Protein 9IO3 (pdb70)

Solvent-accessible surface area: 2915 Å² total

Radius of gyration: 8.58 Å; Cα contacts (8 Å, |Δi|>4): 4; chains: 1; bounding box: 6×18×20 Å

Foldseek 3Di:
DEVPVHDDVCVCVVVCD

Secondary structure (DSSP, 8-state):
-----------------

Sequence (17 aa):
FLKLKAFSPKLKLLRRRFLKLKAFSPKLKLLRRRFLKLKAFSPKLKLLRRRFLKLKAFSPKLKLLRRRFLKLKAFSPKLKLLRRRFLKLKAFSPKLKLLRRRFLKLKAFSPKLKLLRRRFLKLKAFSPKLKLLRRRFLKLKAFSPKLKLLRRRFLKLKAFSPKLKLLRRRFLKLKAFSPKLKLLRRRFLKLKAFSPKLKLLRRRFLKLKAFSPKLKLLRRRFLKLKAFSPKLKLLRRRFLKLKAFSPKLKLLRRRFLKLKAFSPKLKLLRRRFLKLKAFSPKLKLLRRRFLKLKAFSPKLKLLRRRFLKLKAFSPKLKLLRRRFLKLKAFSPKLKLLRRR

Structure (mmCIF, N/CA/C/O backbone):
data_9IO3
#
_entry.id   9IO3
#
loop_
_atom_site.group_PDB
_atom_site.id
_atom_site.type_symbol
_atom_site.label_atom_id
_atom_site.label_alt_id
_atom_site.label_comp_id
_atom_site.label_asym_id
_atom_site.label_entity_id
_atom_site.label_seq_id
_atom_site.pdbx_PDB_ins_code
_atom_site.Cartn_x
_atom_site.Cartn_y
_atom_site.Cartn_z
_atom_site.occupancy
_atom_site.B_iso_or_equiv
_atom_site.auth_seq_id
_atom_site.auth_comp_id
_atom_site.auth_asym_id
_atom_site.auth_atom_id
_atom_site.pdbx_PDB_model_num
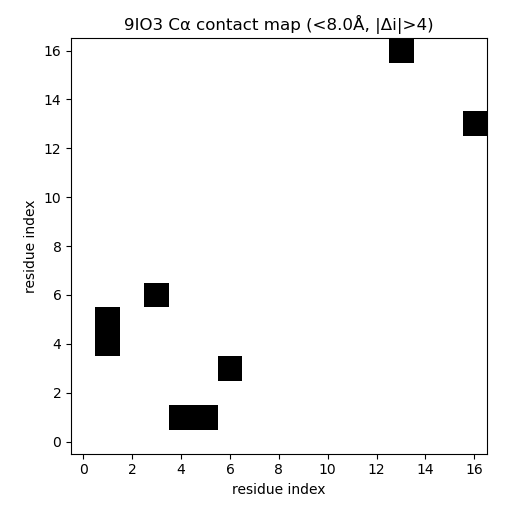ATOM 1 N N . PHE A 1 1 ? 1.329 0.000 0.000 1.00 11.00 1 PHE A N 1
ATOM 2 C CA . PHE A 1 1 ? 2.093 -0.000 -1.242 1.00 24.22 1 PHE A CA 1
ATOM 3 C C . PHE A 1 1 ? 1.654 -1.144 -2.151 1.00 54.00 1 PHE A C 1
ATOM 4 O O . PHE A 1 1 ? 0.889 -2.019 -1.742 1.00 0.21 1 PHE A O 1
ATOM 21 N N . LEU A 1 2 ? 2.141 -1.130 -3.387 1.00 23.34 2 LEU A N 1
ATOM 22 C CA . LEU A 1 2 ? 1.799 -2.166 -4.356 1.00 1.43 2 LEU A CA 1
ATOM 23 C C . LEU A 1 2 ? 3.051 -2.878 -4.857 1.00 4.04 2 LEU A C 1
ATOM 24 O O . LEU A 1 2 ? 3.325 -4.017 -4.477 1.00 51.11 2 LEU A O 1
ATOM 61 N N . LYS A 1 4 ? 6.510 -2.393 -8.152 1.00 25.01 4 LYS A N 1
ATOM 62 C CA . LYS A 1 4 ? 7.154 -1.620 -9.208 1.00 34.31 4 LYS A CA 1
ATOM 63 C C . LYS A 1 4 ? 6.335 -1.671 -10.494 1.00 45.33 4 LYS A C 1
ATOM 64 O O . LYS A 1 4 ? 5.990 -0.634 -11.063 1.00 62.35 4 LYS A O 1
ATOM 83 N N . LEU A 1 5 ? 6.027 -2.881 -10.947 1.00 2.12 5 LEU A N 1
ATOM 84 C CA . LEU A 1 5 ? 5.248 -3.066 -12.166 1.00 34.32 5 LEU A CA 1
ATOM 85 C C . LEU A 1 5 ? 4.282 -4.238 -12.022 1.00 32.14 5 LEU A C 1
ATOM 86 O O . LEU A 1 5 ? 3.099 -4.125 -12.346 1.00 32.14 5 LEU A O 1
ATOM 121 N N . LYS A 1 7 ? 2.584 -5.222 -9.870 1.00 52.33 7 LYS A N 1
ATOM 122 C CA . LYS A 1 7 ? 1.340 -4.780 -9.251 1.00 73.23 7 LYS A CA 1
ATOM 123 C C . LYS A 1 7 ? 0.876 -3.455 -9.848 1.00 35.24 7 LYS A C 1
ATOM 124 O O . LYS A 1 7 ? -0.321 -3.230 -10.026 1.00 41.53 7 LYS A O 1
ATOM 143 N N . ALA A 1 8 ? 1.830 -2.583 -10.155 1.00 1.04 8 ALA A N 1
ATOM 144 C CA . ALA A 1 8 ? 1.519 -1.282 -10.734 1.00 72.31 8 ALA A CA 1
ATOM 145 C C . ALA A 1 8 ? 0.613 -1.427 -11.953 1.00 3.45 8 ALA A C 1
ATOM 146 O O . ALA A 1 8 ? -0.484 -0.869 -11.993 1.00 50.50 8 ALA A O 1
ATOM 172 N N . PHE A 1 10 ? 2.034 -1.138 -15.321 1.00 15.30 10 PHE A N 1
ATOM 173 C CA . PHE A 1 10 ? 2.568 -0.216 -16.317 1.00 25.15 10 PHE A CA 1
ATOM 174 C C . PHE A 1 10 ? 2.612 -0.869 -17.695 1.00 33.52 10 PHE A C 1
ATOM 175 O O . PHE A 1 10 ? 2.615 -2.095 -17.813 1.00 3.31 10 PHE A O 1
ATOM 192 N N . SER A 1 11 ? 2.644 -0.042 -18.735 1.00 31.15 11 SER A N 1
ATOM 193 C CA . SER A 1 11 ? 2.682 -0.538 -20.105 1.00 63.13 11 SER A CA 1
ATOM 194 C C . SER A 1 11 ? 3.827 -1.529 -20.292 1.00 61.24 11 SER A C 1
ATOM 195 O O . SER A 1 11 ? 4.955 -1.279 -19.869 1.00 11.32 11 SER A O 1
ATOM 213 N N . PRO A 1 13 ? 4.763 -6.101 -20.960 1.00 30.45 13 PRO A N 1
ATOM 214 C CA . PRO A 1 13 ? 4.321 -7.497 -20.887 1.00 71.10 13 PRO A CA 1
ATOM 215 C C . PRO A 1 13 ? 3.566 -7.800 -19.597 1.00 51.12 13 PRO A C 1
ATOM 216 O O . PRO A 1 13 ? 4.117 -8.388 -18.666 1.00 50.52 13 PRO A O 1
ATOM 227 N N . LYS A 1 14 ? 2.301 -7.395 -19.549 1.00 22.54 14 LYS A N 1
ATOM 228 C CA . LYS A 1 14 ? 1.469 -7.625 -18.374 1.00 12.33 14 LYS A CA 1
ATOM 229 C C . LYS A 1 14 ? 1.244 -9.116 -18.149 1.00 30.53 14 LYS A C 1
ATOM 230 O O . LYS A 1 14 ? 1.402 -9.617 -17.035 1.00 52.55 14 LYS A O 1
ATOM 259 N N . LEU A 1 16 ? 2.965 -11.891 -19.284 1.00 74.34 16 LEU A N 1
ATOM 260 C CA . LEU A 1 16 ? 4.198 -12.547 -18.862 1.00 53.42 16 LEU A CA 1
ATOM 261 C C . LEU A 1 16 ? 4.560 -12.156 -17.433 1.00 32.32 16 LEU A C 1
ATOM 262 O O . LEU A 1 16 ? 4.760 -13.016 -16.574 1.00 72.14 16 LEU A O 1
ATOM 278 N N . LYS A 1 17 ? 4.641 -10.854 -17.183 1.00 53.20 17 LYS A N 1
ATOM 279 C CA . LYS A 1 17 ? 4.975 -10.348 -15.857 1.00 50.21 17 LYS A CA 1
ATOM 280 C C . LYS A 1 17 ? 4.074 -10.969 -14.794 1.00 62.35 17 LYS A C 1
ATOM 281 O O . LYS A 1 17 ? 4.549 -11.421 -13.752 1.00 73.12 17 LYS A O 1
ATOM 324 N N . LEU A 1 19 ? 2.325 -13.752 -15.031 1.00 53.12 19 LEU A N 1
ATOM 325 C CA . LEU A 1 19 ? 2.583 -15.187 -14.977 1.00 44.45 19 LEU A CA 1
ATOM 326 C C . LEU A 1 19 ? 3.758 -15.494 -14.054 1.00 72.00 19 LEU A C 1
ATOM 327 O O . LEU A 1 19 ? 3.594 -16.140 -13.018 1.00 45.00 19 LEU A O 1
ATOM 343 N N . LEU A 1 20 ? 4.941 -15.026 -14.435 1.00 2.32 20 LEU A N 1
ATOM 344 C CA . LEU A 1 20 ? 6.144 -15.248 -13.640 1.00 30.32 20 LEU A CA 1
ATOM 345 C C . LEU A 1 20 ? 5.984 -14.671 -12.237 1.00 41.21 20 LEU A C 1
ATOM 346 O O . LEU A 1 20 ? 6.502 -15.221 -11.266 1.00 25.44 20 LEU A O 1
ATOM 386 N N . ARG A 1 22 ? 3.111 -14.216 -10.153 1.00 40.11 22 ARG A N 1
ATOM 387 C CA . ARG A 1 22 ? 2.361 -15.124 -9.295 1.00 34.44 22 ARG A CA 1
ATOM 388 C C . ARG A 1 22 ? 3.042 -16.488 -9.219 1.00 14.22 22 ARG A C 1
ATOM 389 O O . ARG A 1 22 ? 3.287 -17.011 -8.132 1.00 14.35 22 ARG A O 1
ATOM 410 N N . ARG A 1 23 ? 3.344 -17.058 -10.381 1.00 11.24 23 ARG A N 1
ATOM 411 C CA . ARG A 1 23 ? 3.995 -18.361 -10.446 1.00 12.21 23 ARG A CA 1
ATOM 412 C C . ARG A 1 23 ? 5.245 -18.388 -9.572 1.00 65.12 23 ARG A C 1
ATOM 413 O O . ARG A 1 23 ? 5.292 -19.087 -8.559 1.00 41.55 23 ARG A O 1
ATOM 458 N N . ARG A 1 25 ? 6.266 -16.395 -7.497 1.00 62.02 25 ARG A N 1
ATOM 459 C CA . ARG A 1 25 ? 5.917 -16.018 -6.133 1.00 22.22 25 ARG A CA 1
ATOM 460 C C . ARG A 1 25 ? 4.732 -16.836 -5.629 1.00 72.31 25 ARG A C 1
ATOM 461 O O . ARG A 1 25 ? 3.673 -16.288 -5.321 1.00 23.43 25 ARG A O 1
ATOM 482 N N . PHE A 1 1 ? -0.222 -3.539 -2.168 1.00 12.44 1 PHE A N 2
ATOM 483 C CA . PHE A 1 1 ? 0.599 -4.314 -3.090 1.00 43.40 1 PHE A CA 2
ATOM 484 C C . PHE A 1 1 ? 1.154 -3.427 -4.201 1.00 54.12 1 PHE A C 2
ATOM 485 O O . PHE A 1 1 ? 0.493 -3.196 -5.215 1.00 30.11 1 PHE A O 2
ATOM 502 N N . LEU A 1 2 ? 2.370 -2.932 -4.003 1.00 44.13 2 LEU A N 2
ATOM 503 C CA . LEU A 1 2 ? 3.015 -2.070 -4.988 1.00 0.54 2 LEU A CA 2
ATOM 504 C C . LEU A 1 2 ? 4.438 -2.538 -5.273 1.00 3.12 2 LEU A C 2
ATOM 505 O O . LEU A 1 2 ? 4.924 -3.490 -4.662 1.00 65.24 2 LEU A O 2
ATOM 542 N N . LYS A 1 4 ? 7.724 -1.933 -8.629 1.00 23.33 4 LYS A N 2
ATOM 543 C CA . LYS A 1 4 ? 8.259 -1.211 -9.777 1.00 73.43 4 LYS A CA 2
ATOM 544 C C . LYS A 1 4 ? 7.316 -1.316 -10.972 1.00 42.31 4 LYS A C 2
ATOM 545 O O . LYS A 1 4 ? 6.944 -0.306 -11.572 1.00 61.52 4 LYS A O 2
ATOM 564 N N . LEU A 1 5 ? 6.932 -2.541 -11.312 1.00 24.33 5 LEU A N 2
ATOM 565 C CA . LEU A 1 5 ? 6.031 -2.777 -12.434 1.00 62.34 5 LEU A CA 2
ATOM 566 C C . LEU A 1 5 ? 5.087 -3.939 -12.140 1.00 44.12 5 LEU A C 2
ATOM 567 O O . LEU A 1 5 ? 3.877 -3.837 -12.345 1.00 41.24 5 LEU A O 2
ATOM 602 N N . LYS A 1 7 ? 3.622 -4.821 -9.785 1.00 40.12 7 LYS A N 2
ATOM 603 C CA . LYS A 1 7 ? 2.448 -4.349 -9.061 1.00 11.12 7 LYS A CA 2
ATOM 604 C C . LYS A 1 7 ? 1.920 -3.052 -9.666 1.00 71.33 7 LYS A C 2
ATOM 605 O O . LYS A 1 7 ? 0.710 -2.848 -9.760 1.00 40.14 7 LYS A O 2
ATOM 624 N N . ALA A 1 8 ? 2.835 -2.180 -10.077 1.00 21.34 8 ALA A N 2
ATOM 625 C CA . ALA A 1 8 ? 2.461 -0.906 -10.676 1.00 50.42 8 ALA A CA 2
ATOM 626 C C . ALA A 1 8 ? 1.477 -1.106 -11.824 1.00 64.41 8 ALA A C 2
ATOM 627 O O . ALA A 1 8 ? 0.469 -0.405 -11.922 1.00 24.35 8 ALA A O 2
ATOM 653 N N . PHE A 1 10 ? 2.579 -1.231 -15.195 1.00 61.13 10 PHE A N 2
ATOM 654 C CA . PHE A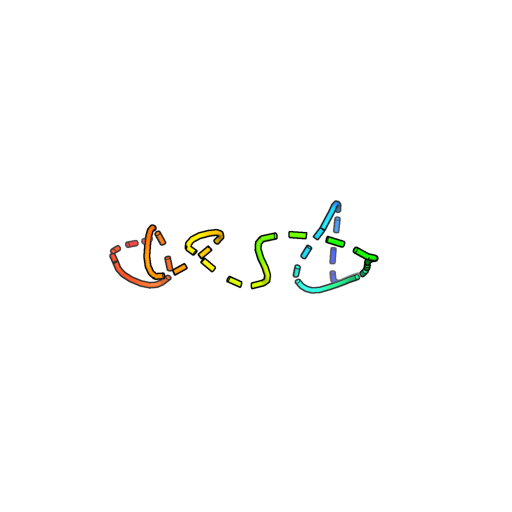 1 10 ? 3.061 -0.405 -16.296 1.00 62.33 10 PHE A CA 2
ATOM 655 C C . PHE A 1 10 ? 2.830 -1.097 -17.637 1.00 11.14 10 PHE A C 2
ATOM 656 O O . PHE A 1 10 ? 2.747 -2.323 -17.709 1.00 3.04 10 PHE A O 2
ATOM 673 N N . SER A 1 11 ? 2.726 -0.301 -18.696 1.00 73.11 11 SER A N 2
ATOM 674 C CA . SER A 1 11 ? 2.499 -0.835 -20.034 1.00 65.30 11 SER A CA 2
ATOM 675 C C . SER A 1 11 ? 3.533 -1.905 -20.374 1.00 32.12 11 SER A C 2
ATOM 676 O O . SER A 1 11 ? 4.737 -1.653 -20.342 1.00 12.11 11 SER A O 2
ATOM 694 N N . PRO A 1 13 ? 4.009 -6.632 -20.798 1.00 24.21 13 PRO A N 2
ATOM 695 C CA . PRO A 1 13 ? 3.477 -7.988 -20.632 1.00 13.32 13 PRO A CA 2
ATOM 696 C C . PRO A 1 13 ? 2.877 -8.209 -19.247 1.00 71.25 13 PRO A C 2
ATOM 697 O O . PRO A 1 13 ? 3.495 -8.831 -18.383 1.00 45.04 13 PRO A O 2
ATOM 708 N N . LYS A 1 14 ? 1.668 -7.697 -19.043 1.00 20.13 14 LYS A N 2
ATOM 709 C CA . LYS A 1 14 ? 0.983 -7.840 -17.764 1.00 34.02 14 LYS A CA 2
ATOM 710 C C . LYS A 1 14 ? 0.678 -9.306 -17.471 1.00 10.45 14 LYS A C 2
ATOM 711 O O . LYS A 1 14 ? 0.893 -9.783 -16.357 1.00 21.10 14 LYS A O 2
ATOM 740 N N . LEU A 1 16 ? 2.085 -12.237 -18.771 1.00 14.35 16 LEU A N 2
ATOM 741 C CA . LEU A 1 16 ? 3.313 -12.974 -18.497 1.00 61.20 16 LEU A CA 2
ATOM 742 C C . LEU A 1 16 ? 3.902 -12.570 -17.149 1.00 61.52 16 LEU A C 2
ATOM 743 O O . LEU A 1 16 ? 4.087 -13.407 -16.265 1.00 3.54 16 LEU A O 2
ATOM 759 N N . LYS A 1 17 ? 4.193 -11.283 -16.998 1.00 51.23 17 LYS A N 2
ATOM 760 C CA . LYS A 1 17 ? 4.758 -10.766 -15.757 1.00 54.35 17 LYS A CA 2
ATOM 761 C C . LYS A 1 17 ? 3.921 -11.198 -14.557 1.00 51.44 17 LYS A C 2
ATOM 762 O O . LYS A 1 17 ? 4.459 -11.537 -13.504 1.00 21.43 17 LYS A O 2
ATOM 805 N N . LEU A 1 19 ? 1.928 -13.904 -14.293 1.00 21.42 19 LEU A N 2
ATOM 806 C CA . LEU A 1 19 ? 2.114 -15.334 -14.072 1.00 25.35 19 LEU A CA 2
ATOM 807 C C . LEU A 1 19 ? 3.425 -15.606 -13.339 1.00 52.24 19 LEU A C 2
ATOM 808 O O . LEU A 1 19 ? 3.433 -16.185 -12.252 1.00 74.14 19 LEU A O 2
ATOM 824 N N . LEU A 1 20 ? 4.531 -15.182 -13.941 1.00 30.04 20 LEU A N 2
ATOM 825 C CA . LEU A 1 20 ? 5.848 -15.377 -13.345 1.00 23.11 20 LEU A CA 2
ATOM 826 C C . LEU A 1 20 ? 5.929 -14.716 -11.973 1.00 13.32 20 LEU A C 2
ATOM 827 O O . LEU A 1 20 ? 6.588 -15.224 -11.066 1.00 11.35 20 LEU A O 2
ATOM 867 N N . ARG A 1 22 ? 3.367 -14.003 -9.548 1.00 53.41 22 ARG A N 2
ATOM 868 C CA . ARG A 1 22 ? 2.687 -14.813 -8.545 1.00 14.32 22 ARG A CA 2
ATOM 869 C C . ARG A 1 22 ? 3.349 -16.181 -8.411 1.00 14.02 22 ARG A C 2
ATOM 870 O O . ARG A 1 22 ? 3.724 -16.595 -7.314 1.00 4.10 22 ARG A O 2
ATOM 891 N N . ARG A 1 23 ? 3.487 -16.878 -9.534 1.00 4.02 23 ARG A N 2
ATOM 892 C CA . ARG A 1 23 ? 4.102 -18.200 -9.542 1.00 1.14 23 ARG A CA 2
ATOM 893 C C . ARG A 1 23 ? 5.458 -18.173 -8.842 1.00 32.24 23 ARG A C 2
ATOM 894 O O . ARG A 1 23 ? 5.774 -19.058 -8.046 1.00 1.42 23 ARG A O 2
ATOM 939 N N . ARG A 1 25 ? 6.514 -15.996 -6.613 1.00 44.11 25 ARG A N 2
ATOM 940 C CA . ARG A 1 25 ? 6.308 -15.727 -5.195 1.00 71.01 25 ARG A CA 2
ATOM 941 C C . ARG A 1 25 ? 5.283 -16.690 -4.603 1.00 25.34 25 ARG A C 2
ATOM 942 O O . ARG A 1 25 ? 4.978 -16.631 -3.412 1.00 14.04 25 ARG A O 2
ATOM 963 N N . PHE A 1 1 ? -0.429 -2.221 -2.080 1.00 4.04 1 PHE A N 3
ATOM 964 C CA . PHE A 1 1 ? 0.216 -3.093 -3.055 1.00 11.04 1 PHE A CA 3
ATOM 965 C C . PHE A 1 1 ? 0.896 -2.276 -4.149 1.00 52.13 1 PHE A C 3
ATOM 966 O O . PHE A 1 1 ? 0.249 -1.822 -5.094 1.00 34.01 1 PHE A O 3
ATOM 983 N N . LEU A 1 2 ? 2.205 -2.092 -4.015 1.00 54.12 2 LEU A N 3
ATOM 984 C CA . LEU A 1 2 ? 2.974 -1.329 -4.992 1.00 20.00 2 LEU A CA 3
ATOM 985 C C . LEU A 1 2 ? 4.284 -2.036 -5.326 1.00 33.12 2 LEU A C 3
ATOM 986 O O . LEU A 1 2 ? 4.594 -3.089 -4.767 1.00 53.34 2 LEU A O 3
ATOM 1023 N N . LYS A 1 4 ? 7.669 -1.947 -8.667 1.00 41.10 4 LYS A N 3
ATOM 1024 C CA . LYS A 1 4 ? 8.293 -1.326 -9.830 1.00 22.45 4 LYS A CA 3
ATOM 1025 C C . LYS A 1 4 ? 7.377 -1.406 -11.046 1.00 60.14 4 LYS A C 3
ATOM 1026 O O . LYS A 1 4 ? 7.139 -0.405 -11.723 1.00 74.14 4 LYS A O 3
ATOM 1045 N N . LEU A 1 5 ? 6.865 -2.601 -11.318 1.00 60.33 5 LEU A N 3
ATOM 1046 C CA . LEU A 1 5 ? 5.973 -2.811 -12.453 1.00 71.34 5 LEU A CA 3
ATOM 1047 C C . LEU A 1 5 ? 4.961 -3.913 -12.154 1.00 50.32 5 LEU A C 3
ATOM 1048 O O . LEU A 1 5 ? 3.760 -3.741 -12.367 1.00 32.44 5 LEU A O 3
ATOM 1083 N N . LYS A 1 7 ? 3.434 -4.687 -9.800 1.00 13.52 7 LYS A N 3
ATOM 1084 C CA . LYS A 1 7 ? 2.285 -4.140 -9.087 1.00 3.12 7 LYS A CA 3
ATOM 1085 C C . LYS A 1 7 ? 1.834 -2.823 -9.711 1.00 32.31 7 LYS A C 3
ATOM 1086 O O . LYS A 1 7 ? 0.640 -2.531 -9.770 1.00 11.23 7 LYS A O 3
ATOM 1105 N N . ALA A 1 8 ? 2.796 -2.034 -10.177 1.00 10.23 8 ALA A N 3
ATOM 1106 C CA . ALA A 1 8 ? 2.497 -0.750 -10.799 1.00 75.45 8 ALA A CA 3
ATOM 1107 C C . ALA A 1 8 ? 1.450 -0.904 -11.898 1.00 61.20 8 ALA A C 3
ATOM 1108 O O . ALA A 1 8 ? 0.385 -0.288 -11.845 1.00 73.24 8 ALA A O 3
ATOM 1134 N N . PHE A 1 10 ? 2.457 -0.804 -15.400 1.00 10.00 10 PHE A N 3
ATOM 1135 C CA . PHE A 1 10 ? 2.898 0.062 -16.487 1.00 62.34 10 PHE A CA 3
ATOM 1136 C C . PHE A 1 10 ? 2.741 -0.635 -17.836 1.00 33.44 10 PHE A C 3
ATOM 1137 O O . PHE A 1 10 ? 2.492 -1.839 -17.899 1.00 33.23 10 PHE A O 3
ATOM 1154 N N . SER A 1 11 ? 2.887 0.131 -18.912 1.00 22.22 11 SER A N 3
ATOM 1155 C CA . SER A 1 11 ? 2.757 -0.411 -20.259 1.00 61.13 11 SER A CA 3
ATOM 1156 C C . SER A 1 11 ? 3.827 -1.465 -20.527 1.00 23.23 11 SER A C 3
ATOM 1157 O O . SER A 1 11 ? 5.023 -1.193 -20.420 1.00 54.35 11 SER A O 3
ATOM 1175 N N . PRO A 1 13 ? 4.411 -6.185 -20.884 1.00 51.24 13 PRO A N 3
ATOM 1176 C CA . PRO A 1 13 ? 3.893 -7.548 -20.737 1.00 60.34 13 PRO A CA 3
ATOM 1177 C C . PRO A 1 13 ? 3.217 -7.770 -19.388 1.00 43.55 13 PRO A C 3
ATOM 1178 O O . PRO A 1 13 ? 3.798 -8.366 -18.481 1.00 45.34 13 PRO A O 3
ATOM 1189 N N . LYS A 1 14 ? 1.986 -7.286 -19.262 1.00 62.03 14 LYS A N 3
ATOM 1190 C CA . LYS A 1 14 ? 1.229 -7.432 -18.025 1.00 24.04 14 LYS A CA 3
ATOM 1191 C C . LYS A 1 14 ? 0.922 -8.900 -17.745 1.00 12.42 14 LYS A C 3
ATOM 1192 O O . LYS A 1 14 ? 1.122 -9.384 -16.632 1.00 25.24 14 LYS A O 3
ATOM 1221 N N . LEU A 1 16 ? 2.372 -11.797 -18.943 1.00 25.33 16 LEU A N 3
ATOM 1222 C CA . LEU A 1 16 ? 3.590 -12.527 -18.605 1.00 11.43 16 LEU A CA 3
ATOM 1223 C C . LEU A 1 16 ? 4.095 -12.131 -17.221 1.00 22.01 16 LEU A C 3
ATOM 1224 O O . LEU A 1 16 ? 4.282 -12.981 -16.350 1.00 15.45 16 LEU A O 3
ATOM 1240 N N . LYS A 1 17 ? 4.313 -10.835 -17.025 1.00 25.14 17 LYS A N 3
ATOM 1241 C CA . LYS A 1 17 ? 4.794 -10.325 -15.746 1.00 53.31 17 LYS A CA 3
ATOM 1242 C C . LYS A 1 17 ? 3.926 -10.830 -14.598 1.00 21.21 17 LYS A C 3
ATOM 1243 O O . LYS A 1 17 ? 4.437 -11.259 -13.563 1.00 64.14 17 LYS A O 3
ATOM 1286 N N . LEU A 1 19 ? 1.925 -13.506 -14.576 1.00 70.43 19 LEU A N 3
ATOM 1287 C CA . LEU A 1 19 ? 2.087 -14.952 -14.461 1.00 3.54 19 LEU A CA 3
ATOM 1288 C C . LEU A 1 19 ? 3.321 -15.296 -13.632 1.00 70.35 19 LEU A C 3
ATOM 1289 O O . LEU A 1 19 ? 3.215 -15.896 -12.561 1.00 45.45 19 LEU A O 3
ATOM 1305 N N . LEU A 1 20 ? 4.490 -14.912 -14.134 1.00 33.42 20 LEU A N 3
ATOM 1306 C CA . LEU A 1 20 ? 5.745 -15.179 -13.439 1.00 53.33 20 LEU A CA 3
ATOM 1307 C C . LEU A 1 20 ? 5.747 -14.539 -12.055 1.00 20.35 20 LEU A C 3
ATOM 1308 O O . LEU A 1 20 ? 6.322 -15.082 -11.111 1.00 13.35 20 LEU A O 3
ATOM 1348 N N . ARG A 1 22 ? 3.096 -13.812 -9.737 1.00 72.44 22 ARG A N 3
ATOM 1349 C CA . ARG A 1 22 ? 2.372 -14.637 -8.777 1.00 42.30 22 ARG A CA 3
ATOM 1350 C C . ARG A 1 22 ? 2.980 -16.034 -8.693 1.00 3.35 22 ARG A C 3
ATOM 1351 O O . ARG A 1 22 ? 3.279 -16.527 -7.605 1.00 2.43 22 ARG A O 3
ATOM 1372 N N . ARG A 1 23 ? 3.160 -16.666 -9.848 1.00 31.04 23 ARG A N 3
ATOM 1373 C CA . ARG A 1 23 ? 3.730 -18.007 -9.904 1.00 44.51 23 ARG A CA 3
ATOM 1374 C C . ARG A 1 23 ? 5.041 -18.073 -9.125 1.00 40.24 23 ARG A C 3
ATOM 1375 O O . ARG A 1 23 ? 5.134 -18.755 -8.105 1.00 2.44 23 ARG A O 3
ATOM 1420 N N . ARG A 1 25 ? 6.296 -16.091 -7.174 1.00 62.11 25 ARG A N 3
ATOM 1421 C CA . ARG A 1 25 ? 6.067 -15.675 -5.796 1.00 32.43 25 ARG A CA 3
ATOM 1422 C C . ARG A 1 25 ? 4.810 -16.331 -5.232 1.00 75.11 25 ARG A C 3
ATOM 1423 O O . ARG A 1 25 ? 4.079 -15.724 -4.449 1.00 51.00 25 ARG A O 3
ATOM 1444 N N . PHE A 1 1 ? -2.056 -3.583 -4.096 1.00 54.53 1 PHE A N 4
ATOM 1445 C CA . PHE A 1 1 ? -0.677 -3.398 -3.662 1.00 44.32 1 PHE A CA 4
ATOM 1446 C C . PHE A 1 1 ? 0.161 -2.761 -4.767 1.00 54.35 1 PHE A C 4
ATOM 1447 O O . PHE A 1 1 ? -0.227 -2.765 -5.937 1.00 12.14 1 PHE A O 4
ATOM 1464 N N . LEU A 1 2 ? 1.310 -2.213 -4.389 1.00 63.13 2 LEU A N 4
ATOM 1465 C CA . LEU A 1 2 ? 2.204 -1.571 -5.347 1.00 54.03 2 LEU A CA 4
ATOM 1466 C C . LEU A 1 2 ? 3.535 -2.311 -5.432 1.00 35.33 2 LEU A C 4
ATOM 1467 O O . LEU A 1 2 ? 3.750 -3.306 -4.738 1.00 55.23 2 LEU A O 4
ATOM 1504 N N . LYS A 1 4 ? 7.329 -2.517 -8.289 1.00 20.34 4 LYS A N 4
ATOM 1505 C CA . LYS A 1 4 ? 8.128 -1.983 -9.385 1.00 24.41 4 LYS A CA 4
ATOM 1506 C C . LYS A 1 4 ? 7.337 -1.990 -10.689 1.00 12.12 4 LYS A C 4
ATOM 1507 O O . LYS A 1 4 ? 7.314 -0.997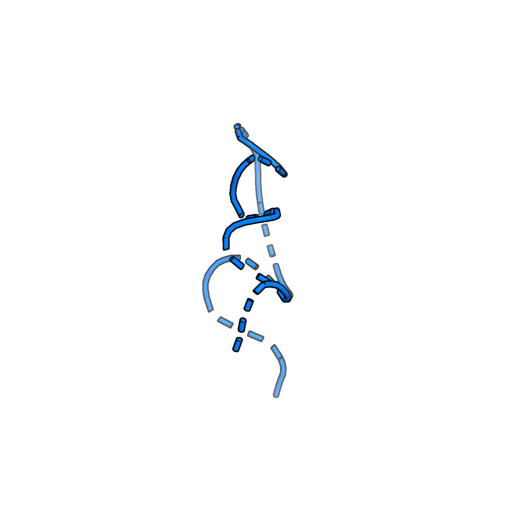 -11.418 1.00 71.50 4 LYS A O 4
ATOM 1526 N N . LEU A 1 5 ? 6.688 -3.113 -10.976 1.00 62.00 5 LEU A N 4
ATOM 1527 C CA . LEU A 1 5 ? 5.893 -3.248 -12.192 1.00 25.00 5 LEU A CA 4
ATOM 1528 C C . LEU A 1 5 ? 4.780 -4.273 -12.004 1.00 32.14 5 LEU A C 4
ATOM 1529 O O . LEU A 1 5 ? 3.615 -4.002 -12.299 1.00 1.33 5 LEU A O 4
ATOM 1564 N N . LYS A 1 7 ? 3.024 -4.984 -9.793 1.00 60.23 7 LYS A N 4
ATOM 1565 C CA . LYS A 1 7 ? 1.871 -4.367 -9.149 1.00 31.12 7 LYS A CA 4
ATOM 1566 C C . LYS A 1 7 ? 1.542 -3.024 -9.793 1.00 34.22 7 LYS A C 4
ATOM 1567 O O . LYS A 1 7 ? 0.374 -2.659 -9.926 1.00 60.15 7 LYS A O 4
ATOM 1586 N N . ALA A 1 8 ? 2.578 -2.294 -10.191 1.00 62.13 8 ALA A N 4
ATOM 1587 C CA . ALA A 1 8 ? 2.398 -0.994 -10.825 1.00 2.45 8 ALA A CA 4
ATOM 1588 C C . ALA A 1 8 ? 1.416 -1.081 -11.988 1.00 45.21 8 ALA A C 4
ATOM 1589 O O . ALA A 1 8 ? 0.490 -0.276 -12.094 1.00 33.24 8 ALA A O 4
ATOM 1615 N N . PHE A 1 10 ? 2.484 -1.173 -15.337 1.00 31.11 10 PHE A N 4
ATOM 1616 C CA . PHE A 1 10 ? 3.014 -0.325 -16.398 1.00 3.32 10 PHE A CA 4
ATOM 1617 C C . PHE A 1 10 ? 2.793 -0.963 -17.766 1.00 43.11 10 PHE A C 4
ATOM 1618 O O . PHE A 1 10 ? 2.404 -2.127 -17.865 1.00 4.42 10 PHE A O 4
ATOM 1635 N N . SER A 1 11 ? 3.044 -0.192 -18.819 1.00 51.24 11 SER A N 4
ATOM 1636 C CA . SER A 1 11 ? 2.869 -0.679 -20.183 1.00 35.24 11 SER A CA 4
ATOM 1637 C C . SER A 1 11 ? 3.860 -1.796 -20.492 1.00 24.52 11 SER A C 4
ATOM 1638 O O . SER A 1 11 ? 5.058 -1.666 -20.239 1.00 54.02 11 SER A O 4
ATOM 1656 N N . PRO A 1 13 ? 4.175 -6.460 -21.144 1.00 31.23 13 PRO A N 4
ATOM 1657 C CA . PRO A 1 13 ? 3.590 -7.795 -20.983 1.00 4.11 13 PRO A CA 4
ATOM 1658 C C . PRO A 1 13 ? 2.977 -7.997 -19.601 1.00 42.45 13 PRO A C 4
ATOM 1659 O O . PRO A 1 13 ? 3.573 -8.635 -18.733 1.00 41.52 13 PRO A O 4
ATOM 1670 N N . LYS A 1 14 ? 1.783 -7.450 -19.404 1.00 14.51 14 LYS A N 4
ATOM 1671 C CA . LYS A 1 14 ? 1.087 -7.570 -18.128 1.00 73.43 14 LYS A CA 4
ATOM 1672 C C . LYS A 1 14 ? 0.782 -9.031 -17.811 1.00 2.00 14 LYS A C 4
ATOM 1673 O O . LYS A 1 14 ? 1.059 -9.507 -16.711 1.00 31.44 14 LYS A O 4
ATOM 1702 N N . LEU A 1 16 ? 2.109 -12.008 -18.951 1.00 11.33 16 LEU A N 4
ATOM 1703 C CA . LEU A 1 16 ? 3.322 -12.742 -18.606 1.00 14.21 16 LEU A CA 4
ATOM 1704 C C . LEU A 1 16 ? 3.849 -12.312 -17.241 1.00 11.32 16 LEU A C 4
ATOM 1705 O O . LEU A 1 16 ? 4.060 -13.141 -16.355 1.00 44.53 16 LEU A O 4
ATOM 1721 N N . LYS A 1 17 ? 4.057 -11.010 -17.076 1.00 44.23 17 LYS A N 4
ATOM 1722 C CA . LYS A 1 17 ? 4.556 -10.467 -15.818 1.00 65.32 17 LYS A CA 4
ATOM 1723 C C . LYS A 1 17 ? 3.718 -10.960 -14.643 1.00 24.02 17 LYS A C 4
ATOM 1724 O O . LYS A 1 17 ? 4.253 -11.303 -13.588 1.00 12.30 17 LYS A O 4
ATOM 1767 N N . LEU A 1 19 ? 1.869 -13.743 -14.477 1.00 13.52 19 LEU A N 4
ATOM 1768 C CA . LEU A 1 19 ? 2.112 -15.168 -14.286 1.00 70.32 19 LEU A CA 4
ATOM 1769 C C . LEU A 1 19 ? 3.398 -15.401 -13.499 1.00 52.22 19 LEU A C 4
ATOM 1770 O O . LEU A 1 19 ? 3.379 -15.991 -12.418 1.00 73.23 19 LEU A O 4
ATOM 1786 N N . LEU A 1 20 ? 4.513 -14.932 -14.047 1.00 3.51 20 LEU A N 4
ATOM 1787 C CA . LEU A 1 20 ? 5.809 -15.086 -13.395 1.00 63.01 20 LEU A CA 4
ATOM 1788 C C . LEU A 1 20 ? 5.811 -14.421 -12.023 1.00 3.25 20 LEU A C 4
ATOM 1789 O O . LEU A 1 20 ? 6.449 -14.906 -11.088 1.00 11.23 20 LEU A O 4
ATOM 1829 N N . ARG A 1 22 ? 3.138 -13.780 -9.678 1.00 54.21 22 ARG A N 4
ATOM 1830 C CA . ARG A 1 22 ? 2.456 -14.614 -8.695 1.00 44.32 22 ARG A CA 4
ATOM 1831 C C . ARG A 1 22 ? 3.156 -15.961 -8.547 1.00 64.53 22 ARG A C 4
ATOM 1832 O O . ARG A 1 22 ? 3.490 -16.380 -7.439 1.00 22.42 22 ARG A O 4
ATOM 1853 N N . ARG A 1 23 ? 3.375 -16.636 -9.672 1.00 12.54 23 ARG A N 4
ATOM 1854 C CA . ARG A 1 23 ? 4.033 -17.936 -9.667 1.00 22.31 23 ARG A CA 4
ATOM 1855 C C . ARG A 1 23 ? 5.349 -17.877 -8.897 1.00 44.33 23 ARG A C 4
ATOM 1856 O O . ARG A 1 23 ? 5.533 -18.583 -7.906 1.00 72.40 23 ARG A O 4
ATOM 1901 N N . ARG A 1 25 ? 6.375 -15.778 -6.908 1.00 22.54 25 ARG A N 4
ATOM 1902 C CA . ARG A 1 25 ? 6.109 -15.403 -5.524 1.00 45.32 25 ARG A CA 4
ATOM 1903 C C . ARG A 1 25 ? 5.019 -16.283 -4.922 1.00 34.23 25 ARG A C 4
ATOM 1904 O O . ARG A 1 25 ? 4.977 -16.495 -3.710 1.00 24.23 25 ARG A O 4
ATOM 1925 N N . PHE A 1 1 ? 2.103 1.348 -1.906 1.00 4.52 1 PHE A N 5
ATOM 1926 C CA . PHE A 1 1 ? 2.985 0.256 -1.512 1.00 61.42 1 PHE A CA 5
ATOM 1927 C C . PHE A 1 1 ? 2.654 -1.016 -2.287 1.00 61.44 1 PHE A C 5
ATOM 1928 O O . PHE A 1 1 ? 2.100 -1.968 -1.735 1.00 4.35 1 PHE A O 5
ATOM 1945 N N . LEU A 1 2 ? 2.996 -1.026 -3.571 1.00 3.51 2 LEU A N 5
ATOM 1946 C CA . LEU A 1 2 ? 2.736 -2.180 -4.424 1.00 14.10 2 LEU A CA 5
ATOM 1947 C C . LEU A 1 2 ? 4.034 -2.738 -4.996 1.00 65.34 2 LEU A C 5
ATOM 1948 O O . LEU A 1 2 ? 4.446 -3.850 -4.663 1.00 13.23 2 LEU A O 5
ATOM 1985 N N . LYS A 1 4 ? 7.147 -1.883 -8.519 1.00 22.14 4 LYS A N 5
ATOM 1986 C CA . LYS A 1 4 ? 7.615 -1.056 -9.624 1.00 52.25 4 LYS A CA 5
ATOM 1987 C C . LYS A 1 4 ? 6.692 -1.189 -10.832 1.00 13.45 4 LYS A C 5
ATOM 1988 O O . LYS A 1 4 ? 6.195 -0.192 -11.358 1.00 75.33 4 LYS A O 5
ATOM 2007 N N . LEU A 1 5 ? 6.465 -2.424 -11.264 1.00 43.02 5 LEU A N 5
ATOM 2008 C CA . LEU A 1 5 ? 5.600 -2.687 -12.409 1.00 31.22 5 LEU A CA 5
ATOM 2009 C C . LEU A 1 5 ? 4.769 -3.947 -12.185 1.00 42.21 5 LEU A C 5
ATOM 2010 O O . LEU A 1 5 ? 3.555 -3.948 -12.393 1.00 42.14 5 LEU A O 5
ATOM 2045 N N . LYS A 1 7 ? 3.390 -5.088 -9.893 1.00 53.31 7 LYS A N 5
ATOM 2046 C CA . LYS A 1 7 ? 2.176 -4.768 -9.151 1.00 72.52 7 LYS A CA 5
ATOM 2047 C C . LYS A 1 7 ? 1.544 -3.481 -9.670 1.00 1.43 7 LYS A C 5
ATOM 2048 O O . LYS A 1 7 ? 0.321 -3.364 -9.743 1.00 2.31 7 LYS A O 5
ATOM 2067 N N . ALA A 1 8 ? 2.386 -2.517 -10.030 1.00 32.13 8 ALA A N 5
ATOM 2068 C CA . ALA A 1 8 ? 1.909 -1.240 -10.545 1.00 3.53 8 ALA A CA 5
ATOM 2069 C C . ALA A 1 8 ? 0.922 -1.443 -11.689 1.00 15.35 8 ALA A C 5
ATOM 2070 O O . ALA A 1 8 ? -0.115 -0.781 -11.752 1.00 52.42 8 ALA A O 5
ATOM 2096 N N . PHE A 1 10 ? 1.941 -1.338 -15.058 1.00 44.00 10 PHE A N 5
ATOM 2097 C CA . PHE A 1 10 ? 2.343 -0.422 -16.119 1.00 72.04 10 PHE A CA 5
ATOM 2098 C C . PHE A 1 10 ? 2.329 -1.121 -17.475 1.00 73.45 10 PHE A C 5
ATOM 2099 O O . PHE A 1 10 ? 2.293 -2.349 -17.552 1.00 61.43 10 PHE A O 5
ATOM 2116 N N . SER A 1 11 ? 2.356 -0.330 -18.543 1.00 44.00 11 SER A N 5
ATOM 2117 C CA . SER A 1 11 ? 2.342 -0.872 -19.897 1.00 4.32 11 SER A CA 5
ATOM 2118 C C . SER A 1 11 ? 3.497 -1.847 -20.103 1.00 71.54 11 SER A C 5
ATOM 2119 O O . SER A 1 11 ? 4.612 -1.615 -19.637 1.00 15.13 11 SER A O 5
ATOM 2137 N N . PRO A 1 13 ? 4.517 -6.363 -20.861 1.00 65.32 13 PRO A N 5
ATOM 2138 C CA . PRO A 1 13 ? 4.103 -7.767 -20.773 1.00 2.30 13 PRO A CA 5
ATOM 2139 C C . PRO A 1 13 ? 3.390 -8.079 -19.462 1.00 73.20 13 PRO A C 5
ATOM 2140 O O . PRO A 1 13 ? 3.976 -8.657 -18.546 1.00 51.03 13 PRO A O 5
ATOM 2151 N N . LYS A 1 14 ? 2.121 -7.694 -19.378 1.00 72.10 14 LYS A N 5
ATOM 2152 C CA . LYS A 1 14 ? 1.326 -7.934 -18.180 1.00 34.42 14 LYS A CA 5
ATOM 2153 C C . LYS A 1 14 ? 1.038 -9.422 -18.007 1.00 72.41 14 LYS A C 5
ATOM 2154 O O . LYS A 1 14 ? 1.137 -9.959 -16.904 1.00 72.32 14 LYS A O 5
ATOM 2183 N N . LEU A 1 16 ? 2.731 -12.078 -19.246 1.00 51.04 16 LEU A N 5
ATOM 2184 C CA . LEU A 1 16 ? 3.960 -12.783 -18.900 1.00 22.00 16 LEU A CA 5
ATOM 2185 C C . LEU A 1 16 ? 4.405 -12.438 -17.482 1.00 41.45 16 LEU A C 5
ATOM 2186 O O . LEU A 1 16 ? 4.533 -13.316 -16.629 1.00 4.52 16 LEU A O 5
ATOM 2202 N N . LYS A 1 17 ? 4.637 -11.152 -17.237 1.00 63.55 17 LYS A N 5
ATOM 2203 C CA . LYS A 1 17 ? 5.064 -10.689 -15.923 1.00 3.33 17 LYS A CA 5
ATOM 2204 C C . LYS A 1 17 ? 4.131 -11.207 -14.833 1.00 52.23 17 LYS A C 5
ATOM 2205 O O . LYS A 1 17 ? 4.580 -11.636 -13.771 1.00 30.44 17 LYS A O 5
ATOM 2248 N N . LEU A 1 19 ? 2.137 -13.902 -14.949 1.00 34.01 19 LEU A N 5
ATOM 2249 C CA . LEU A 1 19 ? 2.302 -15.346 -14.829 1.00 31.51 19 LEU A CA 5
ATOM 2250 C C . LEU A 1 19 ? 3.513 -15.686 -13.967 1.00 24.23 19 LEU A C 5
ATOM 2251 O O . LEU A 1 19 ? 3.385 -16.322 -12.920 1.00 30.24 19 LEU A O 5
ATOM 2267 N N . LEU A 1 20 ? 4.689 -15.257 -14.412 1.00 11.31 20 LEU A N 5
ATOM 2268 C CA . LEU A 1 20 ? 5.924 -15.513 -13.680 1.00 25.11 20 LEU A CA 5
ATOM 2269 C C . LEU A 1 20 ? 5.858 -14.921 -12.276 1.00 5.22 20 LEU A C 5
ATOM 2270 O O . LEU A 1 20 ? 6.408 -15.482 -11.328 1.00 64.22 20 LEU A O 5
ATOM 2310 N N . ARG A 1 22 ? 3.053 -14.277 -10.090 1.00 73.41 22 ARG A N 5
ATOM 2311 C CA . ARG A 1 22 ? 2.267 -15.128 -9.204 1.00 55.43 22 ARG A CA 5
ATOM 2312 C C . ARG A 1 22 ? 2.900 -16.510 -9.074 1.00 0.44 22 ARG A C 5
ATOM 2313 O O . ARG A 1 22 ? 3.167 -16.979 -7.967 1.00 41.22 22 ARG A O 5
ATOM 2334 N N . ARG A 1 23 ? 3.137 -17.156 -10.210 1.00 62.03 23 ARG A N 5
ATOM 2335 C CA . ARG A 1 23 ? 3.737 -18.485 -10.223 1.00 4.42 23 ARG A CA 5
ATOM 2336 C C . ARG A 1 23 ? 5.020 -18.509 -9.397 1.00 63.41 23 ARG A C 5
ATOM 2337 O O . ARG A 1 23 ? 5.281 -19.465 -8.665 1.00 50.45 23 ARG A O 5
ATOM 2382 N N . ARG A 1 25 ? 5.933 -16.420 -6.858 1.00 40.45 25 ARG A N 5
ATOM 2383 C CA . ARG A 1 25 ? 5.602 -16.280 -5.445 1.00 61.35 25 ARG A CA 5
ATOM 2384 C C . ARG A 1 25 ? 4.247 -16.912 -5.140 1.00 22.04 25 ARG A C 5
ATOM 2385 O O . ARG A 1 25 ? 4.082 -17.588 -4.124 1.00 14.31 25 ARG A O 5
ATOM 2406 N N . PHE A 1 1 ? -1.543 -3.911 -3.505 1.00 51.44 1 PHE A N 6
ATOM 2407 C CA . PHE A 1 1 ? -0.126 -3.715 -3.222 1.00 61.45 1 PHE A CA 6
ATOM 2408 C C . PHE A 1 1 ? 0.549 -2.929 -4.343 1.00 21.34 1 PHE A C 6
ATOM 2409 O O . PHE A 1 1 ? -0.038 -2.707 -5.402 1.00 75.12 1 PHE A O 6
ATOM 2426 N N . LEU A 1 2 ? 1.786 -2.510 -4.101 1.00 22.35 2 LEU A N 6
ATOM 2427 C CA . LEU A 1 2 ? 2.543 -1.748 -5.088 1.00 12.02 2 LEU A CA 6
ATOM 2428 C C . LEU A 1 2 ? 3.902 -2.390 -5.347 1.00 30.04 2 LEU A C 6
ATOM 2429 O O . LEU A 1 2 ? 4.225 -3.435 -4.782 1.00 31.32 2 LEU A O 6
ATOM 2466 N N . LYS A 1 4 ? 7.378 -2.182 -8.546 1.00 5.23 4 LYS A N 6
ATOM 2467 C CA . LYS A 1 4 ? 8.013 -1.557 -9.700 1.00 3.51 4 LYS A CA 6
ATOM 2468 C C . LYS A 1 4 ? 7.117 -1.649 -10.931 1.00 31.35 4 LYS A C 6
ATOM 2469 O O . LYS A 1 4 ? 6.829 -0.642 -11.579 1.00 65.42 4 LYS A O 6
ATOM 2488 N N . LEU A 1 5 ? 6.677 -2.862 -11.246 1.00 71.41 5 LEU A N 6
ATOM 2489 C CA . LEU A 1 5 ? 5.811 -3.086 -12.399 1.00 21.43 5 LEU A CA 6
ATOM 2490 C C . LEU A 1 5 ? 4.794 -4.186 -12.110 1.00 51.31 5 LEU A C 6
ATOM 2491 O O . LEU A 1 5 ? 3.595 -4.011 -12.331 1.00 51.42 5 LEU A O 6
ATOM 2526 N N . LYS A 1 7 ? 3.248 -4.961 -9.769 1.00 3.12 7 LYS A N 6
ATOM 2527 C CA . LYS A 1 7 ? 2.097 -4.413 -9.062 1.00 31.13 7 LYS A CA 6
ATOM 2528 C C . LYS A 1 7 ? 1.675 -3.076 -9.662 1.00 45.32 7 LYS A C 6
ATOM 2529 O O . LYS A 1 7 ? 0.486 -2.780 -9.769 1.00 13.01 7 LYS A O 6
ATOM 2548 N N . ALA A 1 8 ? 2.659 -2.272 -10.054 1.00 72.00 8 ALA A N 6
ATOM 2549 C CA . ALA A 1 8 ? 2.389 -0.968 -10.647 1.00 63.10 8 ALA A CA 6
ATOM 2550 C C . ALA A 1 8 ? 1.399 -1.084 -11.801 1.00 1.10 8 ALA A C 6
ATOM 2551 O O . ALA A 1 8 ? 0.430 -0.328 -11.879 1.00 40.43 8 ALA A O 6
ATOM 2577 N N . PHE A 1 10 ? 2.478 -1.117 -15.156 1.00 3.52 10 PHE A N 6
ATOM 2578 C CA . PHE A 1 10 ? 2.990 -0.264 -16.223 1.00 73.50 10 PHE A CA 6
ATOM 2579 C C . PHE A 1 10 ? 2.771 -0.911 -17.588 1.00 34.34 10 PHE A C 6
ATOM 2580 O O . PHE A 1 10 ? 2.502 -2.109 -17.683 1.00 3.21 10 PHE A O 6
ATOM 2597 N N . SER A 1 11 ? 2.887 -0.109 -18.641 1.00 75.43 11 SER A N 6
ATOM 2598 C CA . SER A 1 11 ? 2.697 -0.602 -20.001 1.00 10.52 11 SER A CA 6
ATOM 2599 C C . SER A 1 11 ? 3.731 -1.671 -20.340 1.00 75.24 11 SER A C 6
ATOM 2600 O O . SER A 1 11 ? 4.928 -1.480 -20.134 1.00 25.24 11 SER A O 6
ATOM 2618 N N . PRO A 1 13 ? 4.225 -6.324 -21.021 1.00 31.25 13 PRO A N 6
ATOM 2619 C CA . PRO A 1 13 ? 3.698 -7.684 -20.869 1.00 41.32 13 PRO A CA 6
ATOM 2620 C C . PRO A 1 13 ? 3.111 -7.927 -19.483 1.00 22.01 13 PRO A C 6
ATOM 2621 O O . PRO A 1 13 ? 3.740 -8.559 -18.633 1.00 54.13 13 PRO A O 6
ATOM 2632 N N . LYS A 1 14 ? 1.903 -7.422 -19.260 1.00 75.23 14 LYS A N 6
ATOM 2633 C CA . LYS A 1 14 ? 1.229 -7.586 -17.978 1.00 11.35 14 LYS A CA 6
ATOM 2634 C C . LYS A 1 14 ? 0.941 -9.057 -17.698 1.00 30.31 14 LYS A C 6
ATOM 2635 O O . LYS A 1 14 ? 1.207 -9.554 -16.604 1.00 35.40 14 LYS A O 6
ATOM 2664 N N . LEU A 1 16 ? 2.338 -11.945 -18.930 1.00 5.55 16 LEU A N 6
ATOM 2665 C CA . LEU A 1 16 ? 3.566 -12.669 -18.620 1.00 64.04 16 LEU A CA 6
ATOM 2666 C C . LEU A 1 16 ? 4.100 -12.275 -17.247 1.00 44.52 16 LEU A C 6
ATOM 2667 O O . LEU A 1 16 ? 4.337 -13.128 -16.392 1.00 35.11 16 LEU A O 6
ATOM 2683 N N . LYS A 1 17 ? 4.287 -10.975 -17.042 1.00 32.14 17 LYS A N 6
ATOM 2684 C CA . LYS A 1 17 ? 4.789 -10.465 -15.771 1.00 64.33 17 LYS A CA 6
ATOM 2685 C C . LYS A 1 17 ? 3.970 -11.009 -14.605 1.00 5.32 17 LYS A C 6
ATOM 2686 O O . LYS A 1 17 ? 4.524 -11.444 -13.595 1.00 62.11 17 LYS A O 6
ATOM 2729 N N . LEU A 1 19 ? 2.074 -13.719 -14.571 1.00 13.11 19 LEU A N 6
ATOM 2730 C CA . LEU A 1 19 ? 2.273 -15.162 -14.489 1.00 13.31 19 LEU A CA 6
ATOM 2731 C C . LEU A 1 19 ? 3.528 -15.494 -13.689 1.00 44.32 19 LEU A C 6
ATOM 2732 O O . LEU A 1 19 ? 3.456 -16.118 -12.630 1.00 12.23 19 LEU A O 6
ATOM 2748 N N . LEU A 1 20 ? 4.679 -15.071 -14.202 1.00 12.14 20 LEU A N 6
ATOM 2749 C CA . LEU A 1 20 ? 5.952 -15.321 -13.534 1.00 74.01 20 LEU A CA 6
ATOM 2750 C C . LEU A 1 20 ? 5.971 -14.691 -12.145 1.00 32.51 20 LEU A C 6
ATOM 2751 O O . LEU A 1 20 ? 6.574 -15.230 -11.217 1.00 33.54 20 LEU A O 6
ATOM 2791 N N . ARG A 1 22 ? 3.353 -14.032 -9.779 1.00 24.11 22 ARG A N 6
ATOM 2792 C CA . ARG A 1 22 ? 2.660 -14.875 -8.812 1.00 65.10 22 ARG A CA 6
ATOM 2793 C C . ARG A 1 22 ? 3.298 -16.259 -8.742 1.00 64.51 22 ARG A C 6
ATOM 2794 O O . ARG A 1 22 ? 3.630 -16.747 -7.661 1.00 63.05 22 ARG A O 6
ATOM 2815 N N . ARG A 1 23 ? 3.466 -16.887 -9.901 1.00 63.24 23 ARG A N 6
ATOM 2816 C CA . ARG A 1 23 ? 4.063 -18.216 -9.972 1.00 15.24 23 ARG A CA 6
ATOM 2817 C C . ARG A 1 23 ? 5.389 -18.257 -9.219 1.00 43.40 23 ARG A C 6
ATOM 2818 O O . ARG A 1 23 ? 5.518 -18.942 -8.205 1.00 21.52 23 ARG A O 6
ATOM 2863 N N . ARG A 1 25 ? 6.639 -16.257 -7.279 1.00 52.43 25 ARG A N 6
ATOM 2864 C CA . ARG A 1 25 ? 6.427 -15.855 -5.894 1.00 2.11 25 ARG A CA 6
ATOM 2865 C C . ARG A 1 25 ? 5.734 -16.963 -5.106 1.00 62.03 25 ARG A C 6
ATOM 2866 O O . ARG A 1 25 ? 4.506 -17.045 -5.081 1.00 61.34 25 ARG A O 6
ATOM 2887 N N . PHE A 1 1 ? -0.409 -2.992 -2.471 1.00 55.52 1 PHE A N 7
ATOM 2888 C CA . PHE A 1 1 ? 0.079 -3.965 -3.441 1.00 51.10 1 PHE A CA 7
ATOM 2889 C C . PHE A 1 1 ? 0.949 -3.290 -4.498 1.00 20.54 1 PHE A C 7
ATOM 2890 O O . PHE A 1 1 ? 0.486 -2.985 -5.597 1.00 53.51 1 PHE A O 7
ATOM 2907 N N . LEU A 1 2 ? 2.212 -3.061 -4.156 1.00 62.04 2 LEU A N 7
ATOM 2908 C CA . LEU A 1 2 ? 3.149 -2.422 -5.074 1.00 72.24 2 LEU A CA 7
ATOM 2909 C C . LEU A 1 2 ? 4.469 -3.184 -5.123 1.00 22.21 2 LEU A C 7
ATOM 2910 O O . LEU A 1 2 ? 4.640 -4.197 -4.444 1.00 14.02 2 LEU A O 7
ATOM 2947 N N . LYS A 1 4 ? 8.096 -3.367 -8.056 1.00 11.33 4 LYS A N 7
ATOM 2948 C CA . LYS A 1 4 ? 8.925 -2.803 -9.114 1.00 64.43 4 LYS A CA 7
ATOM 2949 C C . LYS A 1 4 ? 8.111 -2.584 -10.385 1.00 52.41 4 LYS A C 7
ATOM 2950 O O . LYS A 1 4 ? 8.047 -1.471 -10.909 1.00 44.24 4 LYS A O 7
ATOM 2969 N N . LEU A 1 5 ? 7.488 -3.650 -10.875 1.00 2.11 5 LEU A N 7
ATOM 2970 C CA . LEU A 1 5 ? 6.676 -3.573 -12.084 1.00 74.20 5 LEU A CA 7
ATOM 2971 C C . LEU A 1 5 ? 5.459 -4.487 -11.981 1.00 71.44 5 LEU A C 7
ATOM 2972 O O . LEU A 1 5 ? 4.324 -4.053 -12.182 1.00 12.04 5 LEU A O 7
ATOM 3007 N N . LYS A 1 7 ? 3.709 -5.302 -9.804 1.00 1.41 7 LYS A N 7
ATOM 3008 C CA . LYS A 1 7 ? 2.657 -4.659 -9.026 1.00 52.40 7 LYS A CA 7
ATOM 3009 C C . LYS A 1 7 ? 2.453 -3.215 -9.475 1.00 70.10 7 LYS A C 7
ATOM 3010 O O . LYS A 1 7 ? 1.329 -2.715 -9.496 1.00 0.55 7 LYS A O 7
ATOM 3029 N N . ALA A 1 8 ? 3.547 -2.552 -9.835 1.00 61.11 8 ALA A N 7
ATOM 3030 C CA . ALA A 1 8 ? 3.487 -1.168 -10.287 1.00 42.32 8 ALA A CA 7
ATOM 3031 C C . ALA A 1 8 ? 2.457 -0.997 -11.398 1.00 60.04 8 ALA A C 7
ATOM 3032 O O . ALA A 1 8 ? 1.698 -0.027 -11.412 1.00 10.02 8 ALA A O 7
ATOM 3058 N N . PHE A 1 10 ? 3.150 -0.798 -14.841 1.00 11.01 10 PHE A N 7
ATOM 3059 C CA . PHE A 1 10 ? 3.647 0.198 -15.783 1.00 71.12 10 PHE A CA 7
ATOM 3060 C C . PHE A 1 10 ? 3.025 -0.001 -17.162 1.00 42.45 10 PHE A C 7
ATOM 3061 O O . PHE A 1 10 ? 2.168 0.774 -17.586 1.00 54.30 10 PHE A O 7
ATOM 3078 N N . SER A 1 11 ? 3.465 -1.044 -17.859 1.00 30.14 11 SER A N 7
ATOM 3079 C CA . SER A 1 11 ? 2.956 -1.343 -19.192 1.00 12.11 11 SER A CA 7
ATOM 3080 C C . SER A 1 11 ? 3.572 -2.629 -19.733 1.00 71.40 11 SER A C 7
ATOM 3081 O O . SER A 1 11 ? 4.515 -3.170 -19.156 1.00 12.34 11 SER A O 7
ATOM 3099 N N . PRO A 1 13 ? 3.058 -6.728 -21.428 1.00 64.34 13 PRO A N 7
ATOM 3100 C CA . PRO A 1 13 ? 2.258 -7.943 -21.246 1.00 0.21 13 PRO A CA 7
ATOM 3101 C C . PRO A 1 13 ? 1.924 -8.202 -19.781 1.00 31.21 13 PRO A C 7
ATOM 3102 O O . PRO A 1 13 ? 2.624 -8.948 -19.096 1.00 61.41 13 PRO A O 7
ATOM 3113 N N . LYS A 1 14 ? 0.849 -7.582 -19.305 1.00 64.11 14 LYS A N 7
ATOM 3114 C CA . LYS A 1 14 ? 0.420 -7.747 -17.921 1.00 44.33 14 LYS A CA 7
ATOM 3115 C C . LYS A 1 14 ? 0.235 -9.222 -17.581 1.00 23.01 14 LYS A C 7
ATOM 3116 O O . LYS A 1 14 ? 0.536 -9.654 -16.469 1.00 30.42 14 LYS A O 7
ATOM 3145 N N . LEU A 1 16 ? 1.785 -12.066 -18.897 1.00 61.42 16 LEU A N 7
ATOM 3146 C CA . LEU A 1 16 ? 3.077 -12.709 -18.680 1.00 13.10 16 LEU A CA 7
ATOM 3147 C C . LEU A 1 16 ? 3.718 -12.219 -17.386 1.00 11.43 16 LEU A C 7
ATOM 3148 O O . LEU A 1 16 ? 4.039 -13.011 -16.500 1.00 32.12 16 LEU A O 7
ATOM 3164 N N . LYS A 1 17 ? 3.900 -10.907 -17.282 1.00 2.41 17 LYS A N 7
ATOM 3165 C CA . LYS A 1 17 ? 4.500 -10.308 -16.095 1.00 33.41 17 LYS A CA 7
ATOM 3166 C C . LYS A 1 17 ? 3.786 -10.776 -14.831 1.00 21.15 17 LYS A C 7
ATOM 3167 O O . LYS A 1 17 ? 4.425 -11.088 -13.825 1.00 72.14 17 LYS A O 7
ATOM 3210 N N . LEU A 1 19 ? 1.924 -13.612 -14.258 1.00 21.50 19 LEU A N 7
ATOM 3211 C CA . LEU A 1 19 ? 2.254 -15.007 -13.983 1.00 2.42 19 LEU A CA 7
ATOM 3212 C C . LEU A 1 19 ? 3.646 -15.126 -13.370 1.00 50.11 19 LEU A C 7
ATOM 3213 O O . LEU A 1 19 ? 3.808 -15.651 -12.268 1.00 13.15 19 LEU A O 7
ATOM 3229 N N . LEU A 1 20 ? 4.648 -14.634 -14.090 1.00 51.13 20 LEU A N 7
ATOM 3230 C CA . LEU A 1 20 ? 6.027 -14.683 -13.617 1.00 32.02 20 LEU A CA 7
ATOM 3231 C C . LEU A 1 20 ? 6.159 -14.009 -12.255 1.00 43.30 20 LEU A C 7
ATOM 3232 O O . LEU A 1 20 ? 6.951 -14.436 -11.414 1.00 55.22 20 LEU A O 7
ATOM 3272 N N . ARG A 1 22 ? 3.734 -13.541 -9.620 1.00 73.43 22 ARG A N 7
ATOM 3273 C CA . ARG A 1 22 ? 3.216 -14.407 -8.567 1.00 45.22 22 ARG A CA 7
ATOM 3274 C C . ARG A 1 22 ? 4.014 -15.706 -8.490 1.00 54.35 22 ARG A C 7
ATOM 3275 O O . ARG A 1 22 ? 4.489 -16.092 -7.422 1.00 41.44 22 ARG A O 7
ATOM 3296 N N . ARG A 1 23 ? 4.155 -16.375 -9.630 1.00 32.54 23 ARG A N 7
ATOM 3297 C CA . ARG A 1 23 ? 4.892 -17.632 -9.691 1.00 45.50 23 ARG A CA 7
ATOM 3298 C C . ARG A 1 23 ? 6.295 -17.467 -9.112 1.00 34.53 23 ARG A C 7
ATOM 3299 O O . ARG A 1 23 ? 6.771 -18.320 -8.363 1.00 22.52 23 ARG A O 7
ATOM 3344 N N . ARG A 1 25 ? 7.327 -15.188 -6.946 1.00 44.44 25 ARG A N 7
ATOM 3345 C CA . ARG A 1 25 ? 7.223 -14.953 -5.511 1.00 74.13 25 ARG A CA 7
ATOM 3346 C C . ARG A 1 25 ? 6.731 -16.205 -4.790 1.00 42.13 25 ARG A C 7
ATOM 3347 O O . ARG A 1 25 ? 7.470 -16.820 -4.021 1.00 72.45 25 ARG A O 7
ATOM 3368 N N . PHE A 1 1 ? 5.895 4.159 -1.238 1.00 31.31 1 PHE A N 8
ATOM 3369 C CA . PHE A 1 1 ? 5.912 2.744 -0.884 1.00 42.13 1 PHE A CA 8
ATOM 3370 C C . PHE A 1 1 ? 5.070 1.929 -1.861 1.00 55.00 1 PHE A C 8
ATOM 3371 O O . PHE A 1 1 ? 4.221 1.135 -1.454 1.00 33.22 1 PHE A O 8
ATOM 3388 N N . LEU A 1 2 ? 5.309 2.132 -3.152 1.00 25.32 2 LEU A N 8
ATOM 3389 C CA . LEU A 1 2 ? 4.573 1.417 -4.188 1.00 60.44 2 LEU A CA 8
ATOM 3390 C C . LEU A 1 2 ? 5.509 0.543 -5.017 1.00 43.34 2 LEU A C 8
ATOM 3391 O O . LEU A 1 2 ? 6.701 0.830 -5.136 1.00 31.41 2 LEU A O 8
ATOM 3428 N N . LYS A 1 4 ? 6.858 -1.491 -8.566 1.00 40.24 4 LYS A N 8
ATOM 3429 C CA . LYS A 1 4 ? 7.453 -0.927 -9.772 1.00 64.53 4 LYS A CA 8
ATOM 3430 C C . LYS A 1 4 ? 6.612 -1.259 -11.000 1.00 53.25 4 LYS A C 8
ATOM 3431 O O . LYS A 1 4 ? 6.272 -0.376 -11.790 1.00 23.13 4 LYS A O 8
ATOM 3450 N N . LEU A 1 5 ? 6.277 -2.535 -11.156 1.00 14.14 5 LEU A N 8
ATOM 3451 C CA . LEU A 1 5 ? 5.473 -2.983 -12.287 1.00 55.44 5 LEU A CA 8
ATOM 3452 C C . LEU A 1 5 ? 4.620 -4.189 -11.907 1.00 25.13 5 LEU A C 8
ATOM 3453 O O . LEU A 1 5 ? 3.404 -4.190 -12.101 1.00 62.14 5 LEU A O 8
ATOM 3488 N N . LYS A 1 7 ? 3.248 -5.019 -9.481 1.00 21.52 7 LYS A N 8
ATOM 3489 C CA . LYS A 1 7 ? 2.050 -4.589 -8.770 1.00 1.02 7 LYS A CA 8
ATOM 3490 C C . LYS A 1 7 ? 1.390 -3.411 -9.479 1.00 4.40 7 LYS A C 8
ATOM 3491 O O . LYS A 1 7 ? 0.165 -3.299 -9.509 1.00 3.14 7 LYS A O 8
ATOM 3510 N N . ALA A 1 8 ? 2.211 -2.535 -10.050 1.00 51.10 8 ALA A N 8
ATOM 3511 C CA . ALA A 1 8 ? 1.707 -1.367 -10.762 1.00 35.20 8 ALA A CA 8
ATOM 3512 C C . ALA A 1 8 ? 0.659 -1.765 -11.796 1.00 71.12 8 ALA A C 8
ATOM 3513 O O . ALA A 1 8 ? -0.313 -1.042 -12.021 1.00 4.02 8 ALA A O 8
ATOM 3539 N N . PHE A 1 10 ? 1.060 -2.041 -15.090 1.00 62.14 10 PHE A N 8
ATOM 3540 C CA . PHE A 1 10 ? 1.153 -1.136 -16.230 1.00 52.00 10 PHE A CA 8
ATOM 3541 C C . PHE A 1 10 ? 2.609 -0.906 -16.625 1.00 73.32 10 PHE A C 8
ATOM 3542 O O . PHE A 1 10 ? 3.151 0.181 -16.432 1.00 4.51 10 PHE A O 8
ATOM 3559 N N . SER A 1 11 ? 3.235 -1.939 -17.179 1.00 62.44 11 SER A N 8
ATOM 3560 C CA . SER A 1 11 ? 4.629 -1.853 -17.598 1.00 43.21 11 SER A CA 8
ATOM 3561 C C . SER A 1 11 ? 5.085 -3.158 -18.242 1.00 60.54 11 SER A C 8
ATOM 3562 O O . SER A 1 11 ? 5.111 -4.206 -17.597 1.00 51.10 11 SER A O 8
ATOM 3580 N N . PRO A 1 13 ? 5.117 -6.509 -20.776 1.00 75.51 13 PRO A N 8
ATOM 3581 C CA . PRO A 1 13 ? 4.140 -7.580 -20.997 1.00 13.10 13 PRO A CA 8
ATOM 3582 C C . PRO A 1 13 ? 3.448 -8.009 -19.707 1.00 41.24 13 PRO A C 8
ATOM 3583 O O . PRO A 1 13 ? 3.915 -8.910 -19.010 1.00 74.25 13 PRO A O 8
ATOM 3594 N N . LYS A 1 14 ? 2.333 -7.358 -19.395 1.00 13.10 14 LYS A N 8
ATOM 3595 C CA . LYS A 1 14 ? 1.575 -7.672 -18.190 1.00 33.42 14 LYS A CA 8
ATOM 3596 C C . LYS A 1 14 ? 1.281 -9.167 -18.107 1.00 13.15 14 LYS A C 8
ATOM 3597 O O . LYS A 1 14 ? 1.333 -9.760 -17.030 1.00 31.14 14 LYS A O 8
ATOM 3626 N N . LEU A 1 16 ? 3.017 -11.801 -19.379 1.00 32.43 16 LEU A N 8
ATOM 3627 C CA . LEU A 1 16 ? 4.218 -12.529 -18.983 1.00 72.22 16 LEU A CA 8
ATOM 3628 C C . LEU A 1 16 ? 4.518 -12.321 -17.502 1.00 50.53 16 LEU A C 8
ATOM 3629 O O . LEU A 1 16 ? 4.641 -13.280 -16.741 1.00 60.42 16 LEU A O 8
ATOM 3645 N N . LYS A 1 17 ? 4.633 -11.060 -17.099 1.00 51.32 17 LYS A N 8
ATOM 3646 C CA . LYS A 1 17 ? 4.915 -10.723 -15.709 1.00 20.22 17 LYS A CA 8
ATOM 3647 C C . LYS A 1 17 ? 3.935 -11.421 -14.771 1.00 3.34 17 LYS A C 8
ATOM 3648 O O . LYS A 1 17 ? 4.319 -11.903 -13.705 1.00 34.12 17 LYS A O 8
ATOM 3691 N N . LEU A 1 19 ? 2.143 -14.280 -15.335 1.00 34.25 19 LEU A N 8
ATOM 3692 C CA . LEU A 1 19 ? 2.424 -15.711 -15.322 1.00 23.54 19 LEU A CA 8
ATOM 3693 C C . LEU A 1 19 ? 3.602 -16.026 -14.405 1.00 30.43 19 LEU A C 8
ATOM 3694 O O . LEU A 1 19 ? 3.473 -16.800 -13.455 1.00 5.45 19 LEU A O 8
ATOM 3710 N N . LEU A 1 20 ? 4.749 -15.421 -14.694 1.00 75.32 20 LEU A N 8
ATOM 3711 C CA . LEU A 1 20 ? 5.950 -15.635 -13.894 1.00 53.04 20 LEU A CA 8
ATOM 3712 C C . LEU A 1 20 ? 5.724 -15.207 -12.448 1.00 31.32 20 LEU A C 8
ATOM 3713 O O . LEU A 1 20 ? 6.259 -15.814 -11.520 1.00 4.11 20 LEU A O 8
ATOM 3753 N N . ARG A 1 22 ? 2.731 -15.086 -10.440 1.00 71.42 22 ARG A N 8
ATOM 3754 C CA . ARG A 1 22 ? 1.983 -16.102 -9.709 1.00 2.03 22 ARG A CA 8
ATOM 3755 C C . ARG A 1 22 ? 2.744 -17.424 -9.683 1.00 62.30 22 ARG A C 8
ATOM 3756 O O . ARG A 1 22 ? 2.957 -18.009 -8.621 1.00 2.34 22 ARG A O 8
ATOM 3777 N N . ARG A 1 23 ? 3.151 -17.890 -10.859 1.00 72.15 23 ARG A N 8
ATOM 3778 C CA . ARG A 1 23 ? 3.886 -19.144 -10.972 1.00 3.20 23 ARG A CA 8
ATOM 3779 C C . ARG A 1 23 ? 5.083 -19.159 -10.025 1.00 50.04 23 ARG A C 8
ATOM 3780 O O . ARG A 1 23 ? 5.182 -20.017 -9.148 1.00 65.24 23 ARG A O 8
ATOM 3825 N N . ARG A 1 25 ? 5.706 -17.373 -7.590 1.00 75.11 25 ARG A N 8
ATOM 3826 C CA . ARG A 1 25 ? 5.237 -17.252 -6.215 1.00 10.02 25 ARG A CA 8
ATOM 3827 C C . ARG A 1 25 ? 4.320 -18.415 -5.849 1.00 14.04 25 ARG A C 8
ATOM 3828 O O . ARG A 1 25 ? 3.919 -18.563 -4.694 1.00 3.42 25 ARG A O 8
ATOM 3849 N N . PHE A 1 1 ? 2.514 1.281 -2.014 1.00 25.04 1 PHE A N 9
ATOM 3850 C CA . PHE A 1 1 ? 3.109 0.079 -1.441 1.00 62.23 1 PHE A CA 9
ATOM 3851 C C . PHE A 1 1 ? 2.527 -1.176 -2.086 1.00 12.24 1 PHE A C 9
ATOM 3852 O O . PHE A 1 1 ? 1.609 -1.796 -1.546 1.00 40.34 1 PHE A O 9
ATOM 3869 N N . LEU A 1 2 ? 3.066 -1.544 -3.243 1.00 12.05 2 LEU A N 9
ATOM 3870 C CA . LEU A 1 2 ? 2.600 -2.724 -3.962 1.00 63.42 2 LEU A CA 9
ATOM 3871 C C . LEU A 1 2 ? 3.771 -3.480 -4.584 1.00 55.43 2 LEU A C 9
ATOM 3872 O O . LEU A 1 2 ? 4.012 -4.644 -4.265 1.00 44.13 2 LEU A O 9
ATOM 3909 N N . LYS A 1 4 ? 7.130 -2.976 -8.004 1.00 60.23 4 LYS A N 9
ATOM 3910 C CA . LYS A 1 4 ? 7.784 -2.166 -9.025 1.00 53.20 4 LYS A CA 9
ATOM 3911 C C . LYS A 1 4 ? 6.939 -2.104 -10.294 1.00 25.01 4 LYS A C 9
ATOM 3912 O O . LYS A 1 4 ? 6.697 -1.026 -10.838 1.00 73.14 4 LYS A O 9
ATOM 3931 N N . LEU A 1 5 ? 6.494 -3.266 -10.759 1.00 55.43 5 LEU A N 9
ATOM 3932 C CA . LEU A 1 5 ? 5.674 -3.343 -11.964 1.00 23.41 5 LEU A CA 9
ATOM 3933 C C . LEU A 1 5 ? 4.648 -4.466 -11.853 1.00 31.22 5 LEU A C 9
ATOM 3934 O O . LEU A 1 5 ? 3.465 -4.271 -12.135 1.00 40.15 5 LEU A O 9
ATOM 3969 N N . LYS A 1 7 ? 2.954 -5.469 -9.707 1.00 5.00 7 LYS A N 9
ATOM 3970 C CA . LYS A 1 7 ? 1.754 -4.994 -9.029 1.00 42.54 7 LYS A CA 9
ATOM 3971 C C . LYS A 1 7 ? 1.332 -3.629 -9.565 1.00 34.15 7 LYS A C 9
ATOM 3972 O O . LYS A 1 7 ? 0.142 -3.351 -9.711 1.00 51.15 7 LYS A O 9
ATOM 3991 N N . ALA A 1 8 ? 2.314 -2.782 -9.855 1.00 71.54 8 ALA A N 9
ATOM 3992 C CA . ALA A 1 8 ? 2.043 -1.449 -10.378 1.00 3.24 8 ALA A CA 9
ATOM 3993 C C . ALA A 1 8 ? 1.120 -1.511 -11.590 1.00 1.33 8 ALA A C 9
ATOM 3994 O O . ALA A 1 8 ? 0.172 -0.732 -11.701 1.00 71.32 8 ALA A O 9
ATOM 4020 N N . PHE A 1 10 ? 2.360 -1.605 -15.036 1.00 54.33 10 PHE A N 9
ATOM 4021 C CA . PHE A 1 10 ? 2.924 -0.726 -16.054 1.00 4.02 10 PHE A CA 9
ATOM 4022 C C . PHE A 1 10 ? 2.689 -1.291 -17.452 1.00 1.23 10 PHE A C 9
ATOM 4023 O O . PHE A 1 10 ? 2.620 -2.505 -17.639 1.00 32.55 10 PHE A O 9
ATOM 4040 N N . SER A 1 11 ? 2.567 -0.400 -18.430 1.00 54.25 11 SER A N 9
ATOM 4041 C CA . SER A 1 11 ? 2.335 -0.808 -19.811 1.00 74.00 11 SER A CA 9
ATOM 4042 C C . SER A 1 11 ? 3.374 -1.832 -20.257 1.00 2.12 11 SER A C 9
ATOM 4043 O O . SER A 1 11 ? 4.577 -1.588 -20.173 1.00 4.21 11 SER A O 9
ATOM 4061 N N . PRO A 1 13 ? 3.909 -6.474 -21.141 1.00 3.30 13 PRO A N 9
ATOM 4062 C CA . PRO A 1 13 ? 3.404 -7.848 -21.068 1.00 55.30 13 PRO A CA 9
ATOM 4063 C C . PRO A 1 13 ? 2.851 -8.190 -19.688 1.00 43.44 13 PRO A C 9
ATOM 4064 O O . PRO A 1 13 ? 3.512 -8.857 -18.892 1.00 13.55 13 PRO A O 9
ATOM 4075 N N . LYS A 1 14 ? 1.636 -7.729 -19.412 1.00 30.21 14 LYS A N 9
ATOM 4076 C CA . LYS A 1 14 ? 0.993 -7.987 -18.129 1.00 20.40 14 LYS A CA 9
ATOM 4077 C C . LYS A 1 14 ? 0.838 -9.486 -17.890 1.00 52.10 14 LYS A C 9
ATOM 4078 O O . LYS A 1 14 ? 1.026 -9.969 -16.774 1.00 3.31 14 LYS A O 9
ATOM 4107 N N . LEU A 1 16 ? 2.649 -12.244 -19.140 1.00 41.12 16 LEU A N 9
ATOM 4108 C CA . LEU A 1 16 ? 3.926 -12.850 -18.779 1.00 11.14 16 LEU A CA 9
ATOM 4109 C C . LEU A 1 16 ? 4.371 -12.396 -17.392 1.00 40.22 16 LEU A C 9
ATOM 4110 O O . LEU A 1 16 ? 4.630 -13.216 -16.511 1.00 62.25 16 LEU A O 9
ATOM 4126 N N . LYS A 1 17 ? 4.456 -11.083 -17.204 1.00 72.21 17 LYS A N 9
ATOM 4127 C CA . LYS A 1 17 ? 4.866 -10.518 -15.924 1.00 72.11 17 LYS A CA 9
ATOM 4128 C C . LYS A 1 17 ? 4.040 -11.101 -14.782 1.00 73.42 17 LYS A C 9
ATOM 4129 O O . LYS A 1 17 ? 4.581 -11.485 -13.745 1.00 11.41 17 LYS A O 9
ATOM 4172 N N . LEU A 1 19 ? 2.329 -13.937 -14.778 1.00 52.10 19 LEU A N 9
ATOM 4173 C CA . LEU A 1 19 ? 2.623 -15.361 -14.664 1.00 62.22 19 LEU A CA 9
ATOM 4174 C C . LEU A 1 19 ? 3.862 -15.594 -13.806 1.00 25.10 19 LEU A C 9
ATOM 4175 O O . LEU A 1 19 ? 3.786 -16.205 -12.739 1.00 62.22 19 LEU A O 9
ATOM 4191 N N . LEU A 1 20 ? 5.003 -15.102 -14.277 1.00 11.20 20 LEU A N 9
ATOM 4192 C CA . LEU A 1 20 ? 6.259 -15.254 -13.552 1.00 24.14 20 LEU A CA 9
ATOM 4193 C C . LEU A 1 20 ? 6.176 -14.603 -12.175 1.00 34.13 20 LEU A C 9
ATOM 4194 O O . LEU A 1 20 ? 6.774 -15.084 -11.212 1.00 72.43 20 LEU A O 9
ATOM 4234 N N . ARG A 1 22 ? 3.422 -14.089 -9.926 1.00 52.21 22 ARG A N 9
ATOM 4235 C CA . ARG A 1 22 ? 2.751 -14.963 -8.972 1.00 33.40 22 ARG A CA 9
ATOM 4236 C C . ARG A 1 22 ? 3.479 -16.299 -8.853 1.00 42.11 22 ARG A C 9
ATOM 4237 O O . ARG A 1 22 ? 3.796 -16.748 -7.752 1.00 23.34 22 ARG A O 9
ATOM 4258 N N . ARG A 1 23 ? 3.741 -16.928 -9.994 1.00 73.11 23 ARG A N 9
ATOM 4259 C CA . ARG A 1 23 ? 4.430 -18.213 -10.018 1.00 11.43 23 ARG A CA 9
ATOM 4260 C C . ARG A 1 23 ? 5.722 -18.151 -9.209 1.00 22.13 23 ARG A C 9
ATOM 4261 O O . ARG A 1 23 ? 5.854 -18.813 -8.179 1.00 14.00 23 ARG A O 9
ATOM 4306 N N . ARG A 1 25 ? 6.745 -16.043 -7.250 1.00 24.22 25 ARG A N 9
ATOM 4307 C CA . ARG A 1 25 ? 6.446 -15.639 -5.881 1.00 63.13 25 ARG A CA 9
ATOM 4308 C C . ARG A 1 25 ? 5.698 -16.743 -5.140 1.00 24.14 25 ARG A C 9
ATOM 4309 O O . ARG A 1 25 ? 5.918 -16.963 -3.949 1.00 23.25 25 ARG A O 9
ATOM 4330 N N . PHE A 1 1 ? 0.920 -4.073 -1.693 1.00 44.45 1 PHE A N 10
ATOM 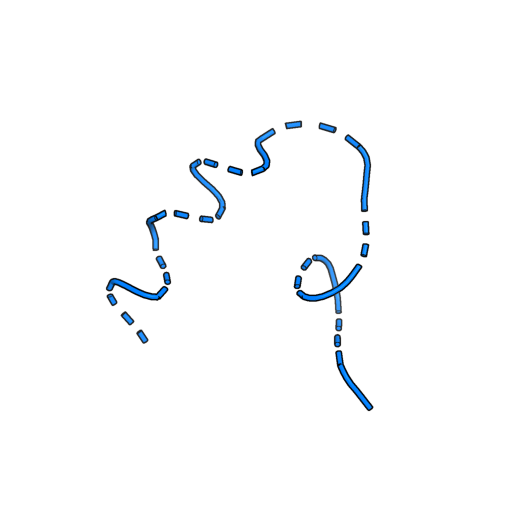4331 C CA . PHE A 1 1 ? 0.662 -4.653 -3.006 1.00 64.20 1 PHE A CA 10
ATOM 4332 C C . PHE A 1 1 ? 1.246 -3.778 -4.112 1.00 33.41 1 PHE A C 10
ATOM 4333 O O . PHE A 1 1 ? 0.642 -3.615 -5.173 1.00 65.24 1 PHE A O 10
ATOM 4350 N N . LEU A 1 2 ? 2.422 -3.218 -3.855 1.00 42.54 2 LEU A N 10
ATOM 4351 C CA . LEU A 1 2 ? 3.088 -2.358 -4.828 1.00 64.31 2 LEU A CA 10
ATOM 4352 C C . LEU A 1 2 ? 4.516 -2.831 -5.085 1.00 33.01 2 LEU A C 10
ATOM 4353 O O . LEU A 1 2 ? 4.979 -3.799 -4.482 1.00 33.52 2 LEU A O 10
ATOM 4390 N N . LYS A 1 4 ? 7.894 -2.173 -8.338 1.00 33.34 4 LYS A N 10
ATOM 4391 C CA . LYS A 1 4 ? 8.466 -1.427 -9.452 1.00 14.21 4 LYS A CA 10
ATOM 4392 C C . LYS A 1 4 ? 7.540 -1.464 -10.664 1.00 1.12 4 LYS A C 10
ATOM 4393 O O . LYS A 1 4 ? 7.152 -0.422 -11.193 1.00 51.24 4 LYS A O 10
ATOM 4412 N N . LEU A 1 5 ? 7.189 -2.669 -11.097 1.00 71.54 5 LEU A N 10
ATOM 4413 C CA . LEU A 1 5 ? 6.307 -2.842 -12.246 1.00 71.35 5 LEU A CA 10
ATOM 4414 C C . LEU A 1 5 ? 5.339 -4.000 -12.021 1.00 2.40 5 LEU A C 10
ATOM 4415 O O . LEU A 1 5 ? 4.129 -3.854 -12.198 1.00 31.41 5 LEU A O 10
ATOM 4450 N N . LYS A 1 7 ? 3.891 -5.012 -9.712 1.00 32.42 7 LYS A N 10
ATOM 4451 C CA . LYS A 1 7 ? 2.741 -4.567 -8.933 1.00 44.32 7 LYS A CA 10
ATOM 4452 C C . LYS A 1 7 ? 2.225 -3.225 -9.444 1.00 25.22 7 LYS A C 10
ATOM 4453 O O . LYS A 1 7 ? 1.018 -2.992 -9.492 1.00 42.40 7 LYS A O 10
ATOM 4472 N N . ALA A 1 8 ? 3.148 -2.348 -9.825 1.00 41.12 8 ALA A N 10
ATOM 4473 C CA . ALA A 1 8 ? 2.786 -1.032 -10.336 1.00 13.54 8 ALA A CA 10
ATOM 4474 C C . ALA A 1 8 ? 1.759 -1.141 -11.458 1.00 32.35 8 ALA A C 10
ATOM 4475 O O . ALA A 1 8 ? 0.751 -0.433 -11.462 1.00 70.12 8 ALA A O 10
ATOM 4501 N N . PHE A 1 10 ? 2.781 -1.117 -14.905 1.00 33.30 10 PHE A N 10
ATOM 4502 C CA . PHE A 1 10 ? 3.261 -0.256 -15.979 1.00 40.11 10 PHE A CA 10
ATOM 4503 C C . PHE A 1 10 ? 3.019 -0.899 -17.341 1.00 54.25 10 PHE A C 10
ATOM 4504 O O . PHE A 1 10 ? 2.919 -2.121 -17.454 1.00 42.55 10 PHE A O 10
ATOM 4521 N N . SER A 1 11 ? 2.924 -0.067 -18.374 1.00 0.55 11 SER A N 10
ATOM 4522 C CA . SER A 1 11 ? 2.689 -0.552 -19.728 1.00 72.22 11 SER A CA 10
ATOM 4523 C C . SER A 1 11 ? 3.706 -1.625 -20.105 1.00 32.43 11 SER A C 10
ATOM 4524 O O . SER A 1 11 ? 4.914 -1.404 -20.030 1.00 60.43 11 SER A O 10
ATOM 4542 N N . PRO A 1 13 ? 4.103 -6.329 -20.755 1.00 42.04 13 PRO A N 10
ATOM 4543 C CA . PRO A 1 13 ? 3.546 -7.681 -20.651 1.00 0.10 13 PRO A CA 10
ATOM 4544 C C . PRO A 1 13 ? 2.934 -7.951 -19.281 1.00 33.31 13 PRO A C 10
ATOM 4545 O O . PRO A 1 13 ? 3.537 -8.618 -18.440 1.00 62.32 13 PRO A O 10
ATOM 4556 N N . LYS A 1 14 ? 1.731 -7.430 -19.062 1.00 43.00 14 LYS A N 10
ATOM 4557 C CA . LYS A 1 14 ? 1.035 -7.616 -17.794 1.00 63.24 14 LYS A CA 10
ATOM 4558 C C . LYS A 1 14 ? 0.693 -9.086 -17.573 1.00 13.13 14 LYS A C 10
ATOM 4559 O O . LYS A 1 14 ? 0.846 -9.609 -16.469 1.00 40.04 14 LYS A O 10
ATOM 4588 N N . LEU A 1 16 ? 2.113 -11.965 -18.963 1.00 72.02 16 LEU A N 10
ATOM 4589 C CA . LEU A 1 16 ? 3.322 -12.736 -18.695 1.00 42.53 16 LEU A CA 10
ATOM 4590 C C . LEU A 1 16 ? 3.902 -12.382 -17.329 1.00 53.14 16 LEU A C 10
ATOM 4591 O O . LEU A 1 16 ? 4.045 -13.243 -16.461 1.00 71.34 16 LEU A O 10
ATOM 4607 N N . LYS A 1 17 ? 4.232 -11.108 -17.144 1.00 71.23 17 LYS A N 10
ATOM 4608 C CA . LYS A 1 17 ? 4.793 -10.638 -15.883 1.00 75.11 17 LYS A CA 10
ATOM 4609 C C . LYS A 1 17 ? 3.921 -11.067 -14.707 1.00 25.31 17 LYS A C 10
ATOM 4610 O O . LYS A 1 17 ? 4.430 -11.437 -13.648 1.00 51.52 17 LYS A O 10
ATOM 4653 N N . LEU A 1 19 ? 1.835 -13.730 -14.522 1.00 41.01 19 LEU A N 10
ATOM 4654 C CA . LEU A 1 19 ? 1.980 -15.167 -14.319 1.00 73.40 19 LEU A CA 10
ATOM 4655 C C . LEU A 1 19 ? 3.278 -15.486 -13.584 1.00 51.42 19 LEU A C 10
ATOM 4656 O O . LEU A 1 19 ? 3.264 -16.082 -12.506 1.00 53.05 19 LEU A O 10
ATOM 4672 N N . LEU A 1 20 ? 4.399 -15.082 -14.172 1.00 74.44 20 LEU A N 10
ATOM 4673 C CA . LEU A 1 20 ? 5.707 -15.322 -13.573 1.00 34.44 20 LEU A CA 10
ATOM 4674 C C . LEU A 1 20 ? 5.794 -14.692 -12.187 1.00 1.35 20 LEU A C 10
ATOM 4675 O O . LEU A 1 20 ? 6.441 -15.231 -11.288 1.00 51.43 20 LEU A O 10
ATOM 4715 N N . ARG A 1 22 ? 3.240 -14.010 -9.780 1.00 34.44 22 ARG A N 10
ATOM 4716 C CA . ARG A 1 22 ? 2.538 -14.831 -8.800 1.00 12.44 22 ARG A CA 10
ATOM 4717 C C . ARG A 1 22 ? 3.167 -16.217 -8.701 1.00 30.21 22 ARG A C 10
ATOM 4718 O O . ARG A 1 22 ? 3.545 -16.662 -7.617 1.00 72.51 22 ARG A O 10
ATOM 4739 N N . ARG A 1 23 ? 3.275 -16.895 -9.839 1.00 44.42 23 ARG A N 10
ATOM 4740 C CA . ARG A 1 23 ? 3.857 -18.231 -9.881 1.00 12.14 23 ARG A CA 10
ATOM 4741 C C . ARG A 1 23 ? 5.219 -18.252 -9.194 1.00 64.52 23 ARG A C 10
ATOM 4742 O O . ARG A 1 23 ? 5.530 -19.173 -8.439 1.00 24.53 23 ARG A O 10
ATOM 4787 N N . ARG A 1 25 ? 6.390 -16.118 -6.891 1.00 42.44 25 ARG A N 10
ATOM 4788 C CA . ARG A 1 25 ? 6.208 -15.896 -5.462 1.00 25.41 25 ARG A CA 10
ATOM 4789 C C . ARG A 1 25 ? 4.921 -16.551 -4.970 1.00 21.23 25 ARG A C 10
ATOM 4790 O O . ARG A 1 25 ? 3.836 -15.986 -5.103 1.00 75.11 25 ARG A O 10
ATOM 4811 N N . PHE A 1 1 ? 3.759 2.909 -0.455 1.00 75.02 1 PHE A N 11
ATOM 4812 C CA . PHE A 1 1 ? 4.267 1.577 -0.761 1.00 43.00 1 PHE A CA 11
ATOM 4813 C C . PHE A 1 1 ? 3.635 1.033 -2.039 1.00 13.32 1 PHE A C 11
ATOM 4814 O O . PHE A 1 1 ? 2.492 0.574 -2.033 1.00 12.13 1 PHE A O 11
ATOM 4831 N N . LEU A 1 2 ? 4.385 1.089 -3.133 1.00 44.23 2 LEU A N 11
ATOM 4832 C CA . LEU A 1 2 ? 3.899 0.603 -4.420 1.00 43.21 2 LEU A CA 11
ATOM 4833 C C . LEU A 1 2 ? 4.948 -0.268 -5.105 1.00 12.24 2 LEU A C 11
ATOM 4834 O O . LEU A 1 2 ? 6.145 0.010 -5.032 1.00 21.22 2 LEU A O 11
ATOM 4871 N N . LYS A 1 4 ? 6.635 -2.291 -8.550 1.00 30.32 4 LYS A N 11
ATOM 4872 C CA . LYS A 1 4 ? 7.359 -1.731 -9.685 1.00 22.43 4 LYS A CA 11
ATOM 4873 C C . LYS A 1 4 ? 6.535 -1.841 -10.964 1.00 1.24 4 LYS A C 11
ATOM 4874 O O . LYS A 1 4 ? 6.388 -0.868 -11.705 1.00 23.11 4 LYS A O 11
ATOM 4893 N N . LEU A 1 5 ? 5.998 -3.029 -11.216 1.00 21.40 5 LEU A N 11
ATOM 4894 C CA . LEU A 1 5 ? 5.187 -3.265 -12.405 1.00 73.41 5 LEU A CA 11
ATOM 4895 C C . LEU A 1 5 ? 4.275 -4.473 -12.211 1.00 54.52 5 LEU A C 11
ATOM 4896 O O . LEU A 1 5 ? 3.066 -4.394 -12.438 1.00 65.20 5 LEU A O 11
ATOM 4931 N N . LYS A 1 7 ? 2.788 -5.559 -9.952 1.00 45.40 7 LYS A N 11
ATOM 4932 C CA . LYS A 1 7 ? 1.584 -5.173 -9.226 1.00 3.01 7 LYS A CA 11
ATOM 4933 C C . LYS A 1 7 ? 1.085 -3.808 -9.687 1.00 53.50 7 LYS A C 11
ATOM 4934 O O . LYS A 1 7 ? -0.120 -3.565 -9.748 1.00 33.31 7 LYS A O 11
ATOM 4953 N N . ALA A 1 8 ? 2.019 -2.920 -10.012 1.00 54.40 8 ALA A N 11
ATOM 4954 C CA . ALA A 1 8 ? 1.672 -1.580 -10.471 1.00 63.21 8 ALA A CA 11
ATOM 4955 C C . ALA A 1 8 ? 0.660 -1.635 -11.610 1.00 52.20 8 ALA A C 11
ATOM 4956 O O . ALA A 1 8 ? -0.374 -0.967 -11.568 1.00 12.31 8 ALA A O 11
ATOM 4982 N N . PHE A 1 10 ? 1.402 -0.929 -14.973 1.00 74.24 10 PHE A N 11
ATOM 4983 C CA . PHE A 1 10 ? 1.630 0.228 -15.831 1.00 62.31 10 PHE A CA 11
ATOM 4984 C C . PHE A 1 10 ? 1.440 -0.138 -17.300 1.00 65.52 10 PHE A C 11
ATOM 4985 O O . PHE A 1 10 ? 0.439 0.224 -17.917 1.00 34.40 10 PHE A O 11
ATOM 5002 N N . SER A 1 11 ? 2.411 -0.859 -17.855 1.00 14.55 11 SER A N 11
ATOM 5003 C CA . SER A 1 11 ? 2.354 -1.271 -19.252 1.00 54.51 11 SER A CA 11
ATOM 5004 C C . SER A 1 11 ? 3.348 -2.394 -19.528 1.00 61.13 11 SER A C 11
ATOM 5005 O O . SER A 1 11 ? 3.973 -2.924 -18.610 1.00 71.22 11 SER A O 11
ATOM 5023 N N . PRO A 1 13 ? 4.518 -6.246 -21.157 1.00 5.41 13 PRO A N 11
ATOM 5024 C CA . PRO A 1 13 ? 4.006 -7.619 -21.131 1.00 52.34 13 PRO A CA 11
ATOM 5025 C C . PRO A 1 13 ? 3.348 -7.967 -19.800 1.00 64.44 13 PRO A C 11
ATOM 5026 O O . PRO A 1 13 ? 3.945 -8.640 -18.959 1.00 15.33 13 PRO A O 11
ATOM 5037 N N . LYS A 1 14 ? 2.116 -7.507 -19.616 1.00 12.30 14 LYS A N 11
ATOM 5038 C CA . LYS A 1 14 ? 1.375 -7.771 -18.388 1.00 5.10 14 LYS A CA 11
ATOM 5039 C C . LYS A 1 14 ? 1.148 -9.268 -18.201 1.00 52.53 14 LYS A C 11
ATOM 5040 O O . LYS A 1 14 ? 1.399 -9.814 -17.128 1.00 4.13 14 LYS A O 11
ATOM 5069 N N . LEU A 1 16 ? 2.715 -12.054 -19.486 1.00 24.15 16 LEU A N 11
ATOM 5070 C CA . LEU A 1 16 ? 3.953 -12.740 -19.130 1.00 72.43 16 LEU A CA 11
ATOM 5071 C C . LEU A 1 16 ? 4.382 -12.388 -17.710 1.00 24.02 16 LEU A C 11
ATOM 5072 O O . LEU A 1 16 ? 4.596 -13.270 -16.877 1.00 44.44 16 LEU A O 11
ATOM 5088 N N . LYS A 1 17 ? 4.505 -11.093 -17.438 1.00 71.14 17 LYS A N 11
ATOM 5089 C CA . LYS A 1 17 ? 4.905 -10.622 -16.118 1.00 23.32 17 LYS A CA 11
ATOM 5090 C C . LYS A 1 17 ? 4.041 -11.253 -15.030 1.00 42.43 17 LYS A C 11
ATOM 5091 O O . LYS A 1 17 ? 4.541 -11.639 -13.974 1.00 12.15 17 LYS A O 11
ATOM 5134 N N . LEU A 1 19 ? 2.351 -14.155 -15.172 1.00 53.41 19 LEU A N 11
ATOM 5135 C CA . LEU A 1 19 ? 2.674 -15.574 -15.071 1.00 41.41 19 LEU A CA 11
ATOM 5136 C C . LEU A 1 19 ? 3.928 -15.788 -14.229 1.00 14.22 19 LEU A C 11
ATOM 5137 O O . LEU A 1 19 ? 3.897 -16.493 -13.219 1.00 42.22 19 LEU A O 11
ATOM 5153 N N . LEU A 1 20 ? 5.028 -15.174 -14.649 1.00 1.44 20 LEU A N 11
ATOM 5154 C CA . LEU A 1 20 ? 6.293 -15.295 -13.932 1.00 12.24 20 LEU A CA 11
ATOM 5155 C C . LEU A 1 20 ? 6.168 -14.751 -12.512 1.00 43.41 20 LEU A C 11
ATOM 5156 O O . LEU A 1 20 ? 6.779 -15.274 -11.580 1.00 72.41 20 LEU A O 11
ATOM 5196 N N . ARG A 1 22 ? 3.313 -14.472 -10.317 1.00 42.45 22 ARG A N 11
ATOM 5197 C CA . ARG A 1 22 ? 2.621 -15.423 -9.457 1.00 23.43 22 ARG A CA 11
ATOM 5198 C C . ARG A 1 22 ? 3.412 -16.723 -9.337 1.00 2.21 22 ARG A C 11
ATOM 5199 O O . ARG A 1 22 ? 3.700 -17.186 -8.233 1.00 62.23 22 ARG A O 11
ATOM 5220 N N . ARG A 1 23 ? 3.759 -17.306 -10.480 1.00 5.43 23 ARG A N 11
ATOM 5221 C CA . ARG A 1 23 ? 4.515 -18.552 -10.503 1.00 22.22 23 ARG A CA 11
ATOM 5222 C C . ARG A 1 23 ? 5.771 -18.443 -9.643 1.00 11.33 23 ARG A C 11
ATOM 5223 O O . ARG A 1 23 ? 6.084 -19.345 -8.866 1.00 61.33 23 ARG A O 11
ATOM 5268 N N . ARG A 1 25 ? 6.295 -16.388 -7.186 1.00 10.23 25 ARG A N 11
ATOM 5269 C CA . ARG A 1 25 ? 5.895 -16.245 -5.791 1.00 24.22 25 ARG A CA 11
ATOM 5270 C C . ARG A 1 25 ? 4.849 -17.290 -5.416 1.00 33.24 25 ARG A C 11
ATOM 5271 O O . ARG A 1 25 ? 4.692 -17.633 -4.244 1.00 12.45 25 ARG A O 11
ATOM 5292 N N . PHE A 1 1 ? 0.046 -3.045 -2.391 1.00 62.13 1 PHE A N 12
ATOM 5293 C CA . PHE A 1 1 ? 0.135 -3.774 -3.651 1.00 31.40 1 PHE A CA 12
ATOM 5294 C C . PHE A 1 1 ? 0.921 -2.976 -4.687 1.00 70.42 1 PHE A C 12
ATOM 5295 O O . PHE A 1 1 ? 0.447 -2.747 -5.801 1.00 65.20 1 PHE A O 12
ATOM 5312 N N . LEU A 1 2 ? 2.124 -2.555 -4.313 1.00 32.35 2 LEU A N 12
ATOM 5313 C CA . LEU A 1 2 ? 2.977 -1.782 -5.208 1.00 60.03 2 LEU A CA 12
ATOM 5314 C C . LEU A 1 2 ? 4.403 -2.323 -5.203 1.00 43.42 2 LEU A C 12
ATOM 5315 O O . LEU A 1 2 ? 4.751 -3.181 -4.392 1.00 73.43 2 LEU A O 12
ATOM 5352 N N . LYS A 1 4 ? 7.808 -2.351 -8.324 1.00 23.14 4 LYS A N 12
ATOM 5353 C CA . LYS A 1 4 ? 8.500 -1.819 -9.492 1.00 75.30 4 LYS A CA 12
ATOM 5354 C C . LYS A 1 4 ? 7.599 -1.862 -10.723 1.00 4.53 4 LYS A C 12
ATOM 5355 O O . LYS A 1 4 ? 7.381 -0.843 -11.380 1.00 50.11 4 LYS A O 12
ATOM 5374 N N . LEU A 1 5 ? 7.078 -3.045 -11.029 1.00 4.44 5 LEU A N 12
ATOM 5375 C CA . LEU A 1 5 ? 6.200 -3.219 -12.180 1.00 71.20 5 LEU A CA 12
ATOM 5376 C C . LEU A 1 5 ? 5.156 -4.299 -11.910 1.00 44.42 5 LEU A C 12
ATOM 5377 O O . LEU A 1 5 ? 3.958 -4.077 -12.089 1.00 30.21 5 LEU A O 12
ATOM 5412 N N . LYS A 1 7 ? 3.651 -5.129 -9.561 1.00 74.43 7 LYS A N 12
ATOM 5413 C CA . LYS A 1 7 ? 2.536 -4.578 -8.799 1.00 64.22 7 LYS A CA 12
ATOM 5414 C C . LYS A 1 7 ? 2.071 -3.254 -9.396 1.00 41.03 7 LYS A C 12
ATOM 5415 O O . LYS A 1 7 ? 0.873 -2.981 -9.466 1.00 3.41 7 LYS A O 12
ATOM 5434 N N . ALA A 1 8 ? 3.026 -2.436 -9.827 1.00 61.32 8 ALA A N 12
ATOM 5435 C CA . ALA A 1 8 ? 2.713 -1.143 -10.422 1.00 3.44 8 ALA A CA 12
ATOM 5436 C C . ALA A 1 8 ? 1.685 -1.286 -11.538 1.00 50.14 8 ALA A C 12
ATOM 5437 O O . ALA A 1 8 ? 0.604 -0.698 -11.481 1.00 3.55 8 ALA A O 12
ATOM 5463 N N . PHE A 1 10 ? 2.844 -1.244 -15.051 1.00 71.15 10 PHE A N 12
ATOM 5464 C CA . PHE A 1 10 ? 3.363 -0.437 -16.149 1.00 55.35 10 PHE A CA 12
ATOM 5465 C C . PHE A 1 10 ? 3.025 -1.069 -17.496 1.00 62.44 10 PHE A C 12
ATOM 5466 O O . PHE A 1 10 ? 2.725 -2.260 -17.577 1.00 70.41 10 PHE A O 12
ATOM 5483 N N . SER A 1 11 ? 3.077 -0.263 -18.552 1.00 14.13 11 SER A N 12
ATOM 5484 C CA . SER A 1 11 ? 2.772 -0.742 -19.895 1.00 45.51 11 SER A CA 12
ATOM 5485 C C . SER A 1 11 ? 3.723 -1.864 -20.300 1.00 44.32 11 SER A C 12
ATOM 5486 O O . SER A 1 11 ? 4.933 -1.770 -20.097 1.00 25.43 11 SER A O 12
ATOM 5504 N N . PRO A 1 13 ? 3.964 -6.491 -21.078 1.00 51.32 13 PRO A N 12
ATOM 5505 C CA . PRO A 1 13 ? 3.395 -7.825 -20.865 1.00 50.22 13 PRO A CA 12
ATOM 5506 C C . PRO A 1 13 ? 2.923 -8.032 -19.430 1.00 3.40 13 PRO A C 12
ATOM 5507 O O . PRO A 1 13 ? 3.600 -8.678 -18.630 1.00 72.51 13 PRO A O 12
ATOM 5518 N N . LYS A 1 14 ? 1.759 -7.478 -19.109 1.00 75.54 14 LYS A N 12
ATOM 5519 C CA . LYS A 1 14 ? 1.194 -7.603 -17.771 1.00 24.23 14 LYS A CA 12
ATOM 5520 C C . LYS A 1 14 ? 0.898 -9.062 -17.439 1.00 24.32 14 LYS A C 12
ATOM 5521 O O . LYS A 1 14 ? 1.222 -9.539 -16.351 1.00 72.14 14 LYS A O 12
ATOM 5550 N N . LEU A 1 16 ? 2.172 -12.000 -18.663 1.00 21.11 16 LEU A N 12
ATOM 5551 C CA . LEU A 1 16 ? 3.403 -12.738 -18.400 1.00 74.52 16 LEU A CA 12
ATOM 5552 C C . LEU A 1 16 ? 4.024 -12.308 -17.075 1.00 54.02 16 LEU A C 12
ATOM 5553 O O . LEU A 1 16 ? 4.304 -13.138 -16.210 1.00 3.42 16 LEU A O 12
ATOM 5569 N N . LYS A 1 17 ? 4.234 -11.005 -16.922 1.00 61.01 17 LYS A N 12
ATOM 5570 C CA . LYS A 1 17 ? 4.818 -10.462 -15.702 1.00 25.15 17 LYS A CA 12
ATOM 5571 C C . LYS A 1 17 ? 4.070 -10.963 -14.470 1.00 61.14 17 LYS A C 12
ATOM 5572 O O . LYS A 1 17 ? 4.683 -11.369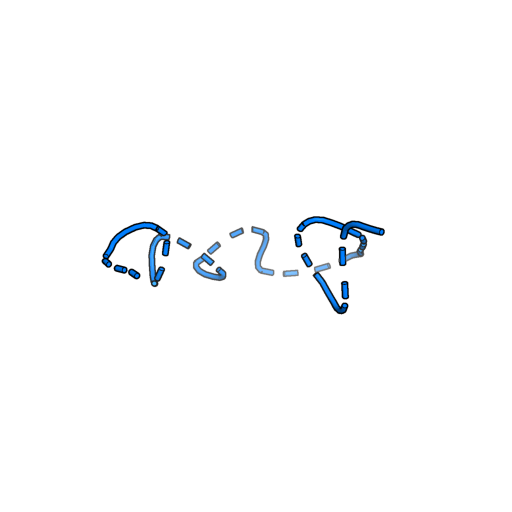 -13.483 1.00 34.22 17 LYS A O 12
ATOM 5615 N N . LEU A 1 19 ? 2.165 -13.661 -14.230 1.00 34.41 19 LEU A N 12
ATOM 5616 C CA . LEU A 1 19 ? 2.364 -15.102 -14.111 1.00 43.44 19 LEU A CA 12
ATOM 5617 C C . LEU A 1 19 ? 3.666 -15.413 -13.380 1.00 44.54 19 LEU A C 12
ATOM 5618 O O . LEU A 1 19 ? 3.659 -16.013 -12.305 1.00 62.31 19 LEU A O 12
ATOM 5634 N N . LEU A 1 20 ? 4.783 -14.998 -13.969 1.00 73.13 20 LEU A N 12
ATOM 5635 C CA . LEU A 1 20 ? 6.094 -15.230 -13.373 1.00 72.12 20 LEU A CA 12
ATOM 5636 C C . LEU A 1 20 ? 6.195 -14.565 -12.004 1.00 71.11 20 LEU A C 12
ATOM 5637 O O . LEU A 1 20 ? 6.853 -15.080 -11.100 1.00 42.01 20 LEU A O 12
ATOM 5677 N N . ARG A 1 22 ? 3.723 -13.852 -9.507 1.00 44.13 22 ARG A N 12
ATOM 5678 C CA . ARG A 1 22 ? 3.091 -14.671 -8.480 1.00 42.30 22 ARG A CA 12
ATOM 5679 C C . ARG A 1 22 ? 3.736 -16.052 -8.412 1.00 41.05 22 ARG A C 12
ATOM 5680 O O . ARG A 1 22 ? 4.134 -16.510 -7.341 1.00 72.54 22 ARG A O 12
ATOM 5701 N N . ARG A 1 23 ? 3.836 -16.710 -9.563 1.00 14.20 23 ARG A N 12
ATOM 5702 C CA . ARG A 1 23 ? 4.430 -18.039 -9.634 1.00 43.01 23 ARG A CA 12
ATOM 5703 C C . ARG A 1 23 ? 5.801 -18.058 -8.964 1.00 11.13 23 ARG A C 12
ATOM 5704 O O . ARG A 1 23 ? 5.993 -18.714 -7.940 1.00 62.52 23 ARG A O 12
ATOM 5749 N N . ARG A 1 25 ? 7.163 -16.002 -7.163 1.00 3.01 25 ARG A N 12
ATOM 5750 C CA . ARG A 1 25 ? 7.036 -15.560 -5.779 1.00 64.33 25 ARG A CA 12
ATOM 5751 C C . ARG A 1 25 ? 5.956 -16.355 -5.052 1.00 13.22 25 ARG A C 12
ATOM 5752 O O . ARG A 1 25 ? 6.254 -17.178 -4.187 1.00 34.35 25 ARG A O 12
ATOM 5773 N N . PHE A 1 1 ? -0.217 -3.954 -2.720 1.00 41.33 1 PHE A N 13
ATOM 5774 C CA . PHE A 1 1 ? 1.233 -3.860 -2.849 1.00 13.35 1 PHE A CA 13
ATOM 5775 C C . PHE A 1 1 ? 1.618 -3.028 -4.068 1.00 60.04 1 PHE A C 13
ATOM 5776 O O . PHE A 1 1 ? 0.834 -2.881 -5.007 1.00 60.51 1 PHE A O 13
ATOM 5793 N N . LEU A 1 2 ? 2.830 -2.485 -4.048 1.00 2.05 2 LEU A N 13
ATOM 5794 C CA . LEU A 1 2 ? 3.321 -1.667 -5.151 1.00 41.11 2 LEU A CA 13
ATOM 5795 C C . LEU A 1 2 ? 4.749 -2.054 -5.523 1.00 72.30 2 LEU A C 13
ATOM 5796 O O . LEU A 1 2 ? 5.346 -2.936 -4.905 1.00 12.34 2 LEU A O 13
ATOM 5833 N N . LYS A 1 4 ? 7.739 -1.455 -9.149 1.00 13.30 4 LYS A N 13
ATOM 5834 C CA . LYS A 1 4 ? 8.124 -0.791 -10.388 1.00 44.44 4 LYS A CA 13
ATOM 5835 C C . LYS A 1 4 ? 7.082 -1.023 -11.478 1.00 22.34 4 LYS A C 13
ATOM 5836 O O . LYS A 1 4 ? 6.613 -0.079 -12.114 1.00 44.05 4 LYS A O 13
ATOM 5855 N N . LEU A 1 5 ? 6.722 -2.285 -11.686 1.00 25.02 5 LEU A N 13
ATOM 5856 C CA . LEU A 1 5 ? 5.734 -2.642 -12.697 1.00 53.33 5 LEU A CA 13
ATOM 5857 C C . LEU A 1 5 ? 4.859 -3.796 -12.220 1.00 72.52 5 LEU A C 13
ATOM 5858 O O . LEU A 1 5 ? 3.632 -3.740 -12.314 1.00 71.02 5 LEU A O 13
ATOM 5893 N N . LYS A 1 7 ? 3.653 -4.515 -9.668 1.00 71.14 7 LYS A N 13
ATOM 5894 C CA . LYS A 1 7 ? 2.539 -4.012 -8.873 1.00 60.23 7 LYS A CA 13
ATOM 5895 C C . LYS A 1 7 ? 2.285 -2.537 -9.164 1.00 44.51 7 LYS A C 13
ATOM 5896 O O . LYS A 1 7 ? 1.988 -1.758 -8.259 1.00 32.13 7 LYS A O 13
ATOM 5915 N N . ALA A 1 8 ? 2.404 -2.159 -10.433 1.00 20.31 8 ALA A N 13
ATOM 5916 C CA . ALA A 1 8 ? 2.184 -0.778 -10.843 1.00 0.11 8 ALA A CA 13
ATOM 5917 C C . ALA A 1 8 ? 1.145 -0.694 -11.956 1.00 33.43 8 ALA A C 13
ATOM 5918 O O . ALA A 1 8 ? 0.339 0.236 -11.998 1.00 41.52 8 ALA A O 13
ATOM 5944 N N . PHE A 1 10 ? 2.013 -0.764 -15.313 1.00 52.13 10 PHE A N 13
ATOM 5945 C CA . PHE A 1 10 ? 2.593 0.057 -16.370 1.00 24.05 10 PHE A CA 13
ATOM 5946 C C . PHE A 1 10 ? 2.504 -0.650 -17.719 1.00 15.40 10 PHE A C 13
ATOM 5947 O O . PHE A 1 10 ? 2.549 -1.877 -17.793 1.00 62.42 10 PHE A O 13
ATOM 5964 N N . SER A 1 11 ? 2.375 0.136 -18.784 1.00 32.52 11 SER A N 13
ATOM 5965 C CA . SER A 1 11 ? 2.274 -0.414 -20.131 1.00 11.22 11 SER A CA 13
ATOM 5966 C C . SER A 1 11 ? 3.419 -1.383 -20.409 1.00 73.14 11 SER A C 13
ATOM 5967 O O . SER A 1 11 ? 4.559 -0.970 -20.617 1.00 63.41 11 SER A O 13
ATOM 5985 N N . PRO A 1 13 ? 4.359 -6.114 -20.419 1.00 2.44 13 PRO A N 13
ATOM 5986 C CA . PRO A 1 13 ? 3.927 -7.510 -20.312 1.00 62.30 13 PRO A CA 13
ATOM 5987 C C . PRO A 1 13 ? 3.210 -7.797 -18.997 1.00 41.42 13 PRO A C 13
ATOM 5988 O O . PRO A 1 13 ? 3.784 -8.383 -18.080 1.00 22.44 13 PRO A O 13
ATOM 5999 N N . LYS A 1 14 ? 1.951 -7.379 -18.912 1.00 25.20 14 LYS A N 13
ATOM 6000 C CA . LYS A 1 14 ? 1.154 -7.592 -17.710 1.00 60.00 14 LYS A CA 13
ATOM 6001 C C . LYS A 1 14 ? 0.850 -9.074 -17.514 1.00 52.22 14 LYS A C 13
ATOM 6002 O O . LYS A 1 14 ? 0.981 -9.603 -16.411 1.00 73.41 14 LYS A O 13
ATOM 6031 N N . LEU A 1 16 ? 2.441 -11.813 -18.807 1.00 35.32 16 LEU A N 13
ATOM 6032 C CA . LEU A 1 16 ? 3.666 -12.539 -18.489 1.00 75.14 16 LEU A CA 13
ATOM 6033 C C . LEU A 1 16 ? 4.130 -12.229 -17.070 1.00 11.01 16 LEU A C 13
ATOM 6034 O O . LEU A 1 16 ? 4.312 -13.132 -16.253 1.00 64.13 16 LEU A O 13
ATOM 6050 N N . LYS A 1 17 ? 4.318 -10.946 -16.782 1.00 15.45 17 LYS A N 13
ATOM 6051 C CA . LYS A 1 17 ? 4.757 -10.514 -15.460 1.00 20.21 17 LYS A CA 13
ATOM 6052 C C . LYS A 1 17 ? 3.858 -11.092 -14.372 1.00 15.11 17 LYS A C 13
ATOM 6053 O O . LYS A 1 17 ? 4.337 -11.547 -13.334 1.00 25.52 17 LYS A O 13
ATOM 6096 N N . LEU A 1 19 ? 1.826 -13.879 -14.441 1.00 2.32 19 LEU A N 13
ATOM 6097 C CA . LEU A 1 19 ? 2.057 -15.314 -14.314 1.00 10.44 19 LEU A CA 13
ATOM 6098 C C . LEU A 1 19 ? 3.341 -15.592 -13.539 1.00 0.02 19 LEU A C 13
ATOM 6099 O O . LEU A 1 19 ? 3.316 -16.224 -12.482 1.00 4.45 19 LEU A O 13
ATOM 6115 N N . LEU A 1 20 ? 4.461 -15.115 -14.070 1.00 24.30 20 LEU A N 13
ATOM 6116 C CA . LEU A 1 20 ? 5.756 -15.311 -13.427 1.00 44.43 20 LEU A CA 13
ATOM 6117 C C . LEU A 1 20 ? 5.738 -14.786 -11.995 1.00 61.20 20 LEU A C 13
ATOM 6118 O O . LEU A 1 20 ? 6.403 -15.333 -11.115 1.00 10.12 20 LEU A O 13
ATOM 6158 N N . ARG A 1 22 ? 2.972 -14.400 -9.613 1.00 34.43 22 ARG A N 13
ATOM 6159 C CA . ARG A 1 22 ? 2.276 -15.329 -8.731 1.00 34.35 22 ARG A CA 13
ATOM 6160 C C . ARG A 1 22 ? 2.967 -16.689 -8.719 1.00 22.45 22 ARG A C 13
ATOM 6161 O O . ARG A 1 22 ? 3.160 -17.290 -7.661 1.00 11.50 22 ARG A O 13
ATOM 6182 N N . ARG A 1 23 ? 3.338 -17.170 -9.901 1.00 54.41 23 ARG A N 13
ATOM 6183 C CA . ARG A 1 23 ? 4.006 -18.459 -10.027 1.00 30.23 23 ARG A CA 13
ATOM 6184 C C . ARG A 1 23 ? 5.306 -18.478 -9.228 1.00 43.35 23 ARG A C 13
ATOM 6185 O O . ARG A 1 23 ? 5.587 -19.431 -8.502 1.00 71.54 23 ARG A O 13
ATOM 6230 N N . ARG A 1 25 ? 6.088 -16.588 -6.730 1.00 41.21 25 ARG A N 13
ATOM 6231 C CA . ARG A 1 25 ? 5.766 -16.474 -5.313 1.00 3.23 25 ARG A CA 13
ATOM 6232 C C . ARG A 1 25 ? 4.815 -17.586 -4.880 1.00 1.30 25 ARG A C 13
ATOM 6233 O O . ARG A 1 25 ? 3.961 -17.384 -4.017 1.00 13.11 25 ARG A O 13
ATOM 6254 N N . PHE A 1 1 ? 5.303 1.459 0.092 1.00 3.32 1 PHE A N 14
ATOM 6255 C CA . PHE A 1 1 ? 5.222 0.005 0.158 1.00 24.31 1 PHE A CA 14
ATOM 6256 C C . PHE A 1 1 ? 4.470 -0.553 -1.047 1.00 25.34 1 PHE A C 14
ATOM 6257 O O . PHE A 1 1 ? 3.606 -1.420 -0.907 1.00 4.02 1 PHE A O 14
ATOM 6274 N N . LEU A 1 2 ? 4.805 -0.050 -2.230 1.00 33.32 2 LEU A N 14
ATOM 6275 C CA . LEU A 1 2 ? 4.162 -0.497 -3.461 1.00 35.24 2 LEU A CA 14
ATOM 6276 C C . LEU A 1 2 ? 5.151 -1.237 -4.355 1.00 24.14 2 LEU A C 14
ATOM 6277 O O . LEU A 1 2 ? 6.358 -1.003 -4.290 1.00 24.10 2 LEU A O 14
ATOM 6314 N N . LYS A 1 4 ? 6.725 -2.584 -8.150 1.00 34.11 4 LYS A N 14
ATOM 6315 C CA . LYS A 1 4 ? 7.439 -1.826 -9.170 1.00 53.40 4 LYS A CA 14
ATOM 6316 C C . LYS A 1 4 ? 6.664 -1.818 -10.484 1.00 42.21 4 LYS A C 14
ATOM 6317 O O . LYS A 1 4 ? 6.375 -0.757 -11.040 1.00 32.23 4 LYS A O 14
ATOM 6336 N N . LEU A 1 5 ? 6.330 -3.006 -10.975 1.00 50.15 5 LEU A N 14
ATOM 6337 C CA . LEU A 1 5 ? 5.587 -3.136 -12.224 1.00 51.22 5 LEU A CA 14
ATOM 6338 C C . LEU A 1 5 ? 4.592 -4.289 -12.148 1.00 70.52 5 LEU A C 14
ATOM 6339 O O . LEU A 1 5 ? 3.409 -4.124 -12.450 1.00 22.32 5 LEU A O 14
ATOM 6374 N N . LYS A 1 7 ? 2.890 -5.376 -10.046 1.00 3.40 7 LYS A N 14
ATOM 6375 C CA . LYS A 1 7 ? 1.665 -4.946 -9.384 1.00 14.53 7 LYS A CA 14
ATOM 6376 C C . LYS A 1 7 ? 1.205 -3.592 -9.915 1.00 41.34 7 LYS A C 14
ATOM 6377 O O . LYS A 1 7 ? 0.007 -3.334 -10.032 1.00 24.23 7 LYS A O 14
ATOM 6396 N N . ALA A 1 8 ? 2.165 -2.731 -10.238 1.00 11.11 8 ALA A N 14
ATOM 6397 C CA . ALA A 1 8 ? 1.858 -1.405 -10.761 1.00 22.33 8 ALA A CA 14
ATOM 6398 C C . ALA A 1 8 ? 0.886 -1.489 -11.933 1.00 1.24 8 ALA A C 14
ATOM 6399 O O . ALA A 1 8 ? -0.170 -0.855 -11.923 1.00 33.33 8 ALA A O 14
ATOM 6425 N N . PHE A 1 10 ? 1.906 -0.881 -15.225 1.00 30.13 10 PHE A N 14
ATOM 6426 C CA . PHE A 1 10 ? 2.273 0.189 -16.145 1.00 61.42 10 PHE A CA 14
ATOM 6427 C C . PHE A 1 10 ? 1.940 -0.194 -17.584 1.00 61.13 10 PHE A C 14
ATOM 6428 O O . PHE A 1 10 ? 0.994 0.328 -18.174 1.00 32.13 10 PHE A O 14
ATOM 6445 N N . SER A 1 11 ? 2.726 -1.109 -18.144 1.00 14.20 11 SER A N 14
ATOM 6446 C CA . SER A 1 11 ? 2.518 -1.559 -19.515 1.00 52.03 11 SER A CA 14
ATOM 6447 C C . SER A 1 11 ? 3.464 -2.705 -19.860 1.00 42.11 11 SER A C 14
ATOM 6448 O O . SER A 1 11 ? 4.333 -3.067 -19.067 1.00 51.12 11 SER A O 14
ATOM 6466 N N . PRO A 1 13 ? 4.079 -6.813 -21.534 1.00 51.52 13 PRO A N 14
ATOM 6467 C CA . PRO A 1 13 ? 3.478 -8.150 -21.536 1.00 41.44 13 PRO A CA 14
ATOM 6468 C C . PRO A 1 13 ? 2.832 -8.497 -20.199 1.00 65.34 13 PRO A C 14
ATOM 6469 O O . PRO A 1 13 ? 3.408 -9.225 -19.391 1.00 23.44 13 PRO A O 14
ATOM 6480 N N . LYS A 1 14 ? 1.633 -7.973 -19.973 1.00 11.22 14 LYS A N 14
ATOM 6481 C CA . LYS A 1 14 ? 0.907 -8.229 -18.734 1.00 40.44 14 LYS A CA 14
ATOM 6482 C C . LYS A 1 14 ? 0.775 -9.727 -18.481 1.00 11.12 14 LYS A C 14
ATOM 6483 O O . LYS A 1 14 ? 0.817 -10.178 -17.337 1.00 31.33 14 LYS A O 14
ATOM 6512 N N . LEU A 1 16 ? 2.846 -12.458 -19.510 1.00 72.05 16 LEU A N 14
ATOM 6513 C CA . LEU A 1 16 ? 4.102 -13.012 -19.017 1.00 72.53 16 LEU A CA 14
ATOM 6514 C C . LEU A 1 16 ? 4.420 -12.483 -17.623 1.00 24.13 16 LEU A C 14
ATOM 6515 O O . LEU A 1 16 ? 4.574 -13.253 -16.674 1.00 61.14 16 LEU A O 14
ATOM 6531 N N . LYS A 1 17 ? 4.516 -11.163 -17.504 1.00 64.23 17 LYS A N 14
ATOM 6532 C CA . LYS A 1 17 ? 4.813 -10.529 -16.225 1.00 51.24 17 LYS A CA 14
ATOM 6533 C C . LYS A 1 17 ? 3.871 -11.033 -15.137 1.00 13.43 17 LYS A C 14
ATOM 6534 O O . LYS A 1 17 ? 4.298 -11.324 -14.019 1.00 54.42 17 LYS A O 14
ATOM 6577 N N . LEU A 1 19 ? 2.149 -13.894 -15.096 1.00 21.35 19 LEU A N 14
ATOM 6578 C CA . LEU A 1 19 ? 2.434 -15.301 -14.837 1.00 23.50 19 LEU A CA 14
ATOM 6579 C C . LEU A 1 19 ? 3.602 -15.451 -13.867 1.00 32.20 19 LEU A C 14
ATOM 6580 O O . LEU A 1 19 ? 3.449 -15.998 -12.774 1.00 72.41 19 LEU A O 14
ATOM 6596 N N . LEU A 1 20 ? 4.768 -14.960 -14.272 1.00 74.04 20 LEU A N 14
ATOM 6597 C CA . LEU A 1 20 ? 5.962 -15.037 -13.438 1.00 51.21 20 LEU A CA 14
ATOM 6598 C C . LEU A 1 20 ? 5.737 -14.341 -12.100 1.00 11.43 20 LEU A C 14
ATOM 6599 O O . LEU A 1 20 ? 6.255 -14.772 -11.070 1.00 0.04 20 LEU A O 14
ATOM 6639 N N . ARG A 1 22 ? 2.796 -13.871 -10.172 1.00 53.53 22 ARG A N 14
ATOM 6640 C CA . ARG A 1 22 ? 2.055 -14.733 -9.259 1.00 4.40 22 ARG A CA 14
ATOM 6641 C C . ARG A 1 22 ? 2.789 -16.053 -9.042 1.00 43.33 22 ARG A C 14
ATOM 6642 O O . ARG A 1 22 ? 3.048 -16.452 -7.907 1.00 13.54 22 ARG A O 14
ATOM 6663 N N . ARG A 1 23 ? 3.121 -16.726 -10.139 1.00 25.01 23 ARG A N 14
ATOM 6664 C CA . ARG A 1 23 ? 3.824 -18.002 -10.069 1.00 13.31 23 ARG A CA 14
ATOM 6665 C C . ARG A 1 23 ? 5.070 -17.889 -9.196 1.00 45.24 23 ARG A C 14
ATOM 6666 O O . ARG A 1 23 ? 5.145 -18.487 -8.123 1.00 62.00 23 ARG A O 14
ATOM 6711 N N . ARG A 1 25 ? 6.056 -15.586 -7.326 1.00 74.53 25 ARG A N 14
ATOM 6712 C CA . ARG A 1 25 ? 5.691 -15.092 -6.004 1.00 62.00 25 ARG A CA 14
ATOM 6713 C C . ARG A 1 25 ? 4.389 -15.728 -5.526 1.00 2.23 25 ARG A C 14
ATOM 6714 O O . ARG A 1 25 ? 3.329 -15.105 -5.573 1.00 54.53 25 ARG A O 14
ATOM 6735 N N . PHE A 1 1 ? 2.640 2.182 -1.870 1.00 63.30 1 PHE A N 15
ATOM 6736 C CA . PHE A 1 1 ? 2.864 0.748 -1.725 1.00 2.12 1 PHE A CA 15
ATOM 6737 C C . PHE A 1 1 ? 2.313 -0.013 -2.927 1.00 35.12 1 PHE A C 15
ATOM 6738 O O . PHE A 1 1 ? 1.483 -0.912 -2.780 1.00 1.22 1 PHE A O 15
ATOM 6755 N N . LEU A 1 2 ? 2.778 0.353 -4.116 1.00 2.33 2 LEU A N 15
ATOM 6756 C CA . LEU A 1 2 ? 2.332 -0.294 -5.345 1.00 0.33 2 LEU A CA 15
ATOM 6757 C C . LEU A 1 2 ? 3.309 -1.384 -5.772 1.00 22.44 2 LEU A C 15
ATOM 6758 O O . LEU A 1 2 ? 3.013 -2.575 -5.666 1.00 51.23 2 LEU A O 15
ATOM 6795 N N . LYS A 1 4 ? 7.013 -2.169 -8.572 1.00 72.23 4 LYS A N 15
ATOM 6796 C CA . LYS A 1 4 ? 7.859 -1.723 -9.673 1.00 11.44 4 LYS A CA 15
ATOM 6797 C C . LYS A 1 4 ? 7.132 -1.856 -11.007 1.00 14.32 4 LYS A C 15
ATOM 6798 O O . LYS A 1 4 ? 6.980 -0.880 -11.743 1.00 13.32 4 LYS A O 15
ATOM 6817 N N . LEU A 1 5 ? 6.683 -3.068 -11.312 1.00 71.12 5 LEU A N 15
ATOM 6818 C CA . LEU A 1 5 ? 5.969 -3.329 -12.558 1.00 5.52 5 LEU A CA 15
ATOM 6819 C C . LEU A 1 5 ? 4.834 -4.323 -12.337 1.00 62.14 5 LEU A C 15
ATOM 6820 O O . LEU A 1 5 ? 3.679 -4.045 -12.663 1.00 62.52 5 LEU A O 15
ATOM 6855 N N . LYS A 1 7 ? 3.034 -4.895 -10.122 1.00 51.33 7 LYS A N 15
ATOM 6856 C CA . LYS A 1 7 ? 1.883 -4.226 -9.526 1.00 24.52 7 LYS A CA 15
ATOM 6857 C C . LYS A 1 7 ? 1.628 -2.880 -10.196 1.00 60.42 7 LYS A C 15
ATOM 6858 O O . LYS A 1 7 ? 0.480 -2.475 -10.379 1.00 25.14 7 LYS A O 15
ATOM 6877 N N . ALA A 1 8 ? 2.705 -2.193 -10.562 1.00 51.11 8 ALA A N 15
ATOM 6878 C CA . ALA A 1 8 ? 2.597 -0.894 -11.216 1.00 32.54 8 ALA A CA 15
ATOM 6879 C C . ALA A 1 8 ? 1.660 -0.961 -12.417 1.00 12.22 8 ALA A C 15
ATOM 6880 O O . ALA A 1 8 ? 0.920 -0.015 -12.693 1.00 62.33 8 ALA A O 15
ATOM 6906 N N . PHE A 1 10 ? 2.588 -1.211 -15.618 1.00 44.44 10 PHE A N 15
ATOM 6907 C CA . PHE A 1 10 ? 3.129 -0.354 -16.668 1.00 22.14 10 PHE A CA 15
ATOM 6908 C C . PHE A 1 10 ? 2.882 -0.960 -18.046 1.00 33.31 10 PHE A C 15
ATOM 6909 O O . PHE A 1 10 ? 2.550 -2.139 -18.167 1.00 32.42 10 PHE A O 15
ATOM 6926 N N . SER A 1 11 ? 3.045 -0.145 -19.082 1.00 44.55 11 SER A N 15
ATOM 6927 C CA . SER A 1 11 ? 2.836 -0.598 -20.452 1.00 52.15 11 SER A CA 15
ATOM 6928 C C . SER A 1 11 ? 3.825 -1.701 -20.817 1.00 51.20 11 SER A C 15
ATOM 6929 O O . SER A 1 11 ? 5.037 -1.531 -20.686 1.00 33.12 11 SER A O 15
ATOM 6947 N N . PRO A 1 13 ? 4.140 -6.390 -21.444 1.00 12.31 13 PRO A N 15
ATOM 6948 C CA . PRO A 1 13 ? 3.569 -7.730 -21.278 1.00 44.15 13 PRO A CA 15
ATOM 6949 C C . PRO A 1 13 ? 3.003 -7.950 -19.880 1.00 21.31 13 PRO A C 15
ATOM 6950 O O . PRO A 1 13 ? 3.631 -8.594 -19.039 1.00 34.31 13 PRO A O 15
ATOM 6961 N N . LYS A 1 14 ? 1.813 -7.412 -19.637 1.00 72.11 14 LYS A N 15
ATOM 6962 C CA . LYS A 1 14 ? 1.160 -7.551 -18.341 1.00 11.12 14 LYS A CA 15
ATOM 6963 C C . LYS A 1 14 ? 0.824 -9.011 -18.055 1.00 14.14 14 LYS A C 15
ATOM 6964 O O . LYS A 1 14 ? 1.108 -9.522 -16.972 1.00 63.41 14 LYS A O 15
ATOM 6993 N N . LEU A 1 16 ? 2.086 -11.915 -19.264 1.00 61.03 16 LEU A N 15
ATOM 6994 C CA . LEU A 1 16 ? 3.291 -12.681 -18.964 1.00 40.33 16 LEU A CA 15
ATOM 6995 C C . LEU A 1 16 ? 3.856 -12.295 -17.601 1.00 42.21 16 LEU A C 15
ATOM 6996 O O . LEU A 1 16 ? 4.086 -13.151 -16.747 1.00 22.20 16 LEU A O 15
ATOM 7012 N N . LYS A 1 17 ? 4.076 -11.000 -17.403 1.00 1.52 17 LYS A N 15
ATOM 7013 C CA . LYS A 1 17 ? 4.611 -10.498 -16.142 1.00 52.15 17 LYS A CA 15
ATOM 7014 C C . LYS A 1 17 ? 3.797 -11.016 -14.961 1.00 72.33 17 LYS A C 15
ATOM 7015 O O . LYS A 1 17 ? 4.354 -11.407 -13.935 1.00 71.34 17 LYS A O 15
ATOM 7058 N N . LEU A 1 19 ? 1.859 -13.771 -14.840 1.00 71.41 19 LEU A N 15
ATOM 7059 C CA . LEU A 1 19 ? 2.073 -15.208 -14.708 1.00 62.43 19 LEU A CA 15
ATOM 7060 C C . LEU A 1 19 ? 3.372 -15.499 -13.963 1.00 33.23 19 LEU A C 15
ATOM 7061 O O . LEU A 1 19 ? 3.362 -16.105 -12.890 1.00 61.13 19 LEU A O 15
ATOM 7077 N N . LEU A 1 20 ? 4.487 -15.062 -14.536 1.00 5.22 20 LEU A N 15
ATOM 7078 C CA . LEU A 1 20 ? 5.795 -15.273 -13.924 1.00 41.14 20 LEU A CA 15
ATOM 7079 C C . LEU A 1 20 ? 5.855 -14.644 -12.536 1.00 30.30 20 LEU A C 15
ATOM 7080 O O . LEU A 1 20 ? 6.504 -15.171 -11.633 1.00 24.34 20 LEU A O 15
ATOM 7120 N N . ARG A 1 22 ? 3.261 -14.011 -10.138 1.00 0.31 22 ARG A N 15
ATOM 7121 C CA . ARG A 1 22 ? 2.571 -14.848 -9.165 1.00 35.24 22 ARG A CA 15
ATOM 7122 C C . ARG A 1 22 ? 3.234 -16.218 -9.059 1.00 33.33 22 ARG A C 15
ATOM 7123 O O . ARG A 1 22 ? 3.606 -16.656 -7.970 1.00 32.31 22 ARG A O 15
ATOM 7144 N N . ARG A 1 23 ? 3.378 -16.890 -10.196 1.00 53.25 23 ARG A N 15
ATOM 7145 C CA . ARG A 1 23 ? 3.994 -18.211 -10.231 1.00 41.44 23 ARG A CA 15
ATOM 7146 C C . ARG A 1 23 ? 5.346 -18.199 -9.524 1.00 12.45 23 ARG A C 15
ATOM 7147 O O . ARG A 1 23 ? 5.665 -19.108 -8.758 1.00 33.23 23 ARG A O 15
ATOM 7192 N N . ARG A 1 25 ? 6.401 -16.061 -7.215 1.00 23.34 25 ARG A N 15
ATOM 7193 C CA . ARG A 1 25 ? 6.189 -15.840 -5.789 1.00 75.33 25 ARG A CA 15
ATOM 7194 C C . ARG A 1 25 ? 5.337 -16.954 -5.188 1.00 34.23 25 ARG A C 15
ATOM 7195 O O . ARG A 1 25 ? 4.109 -16.864 -5.161 1.00 21.24 25 ARG A O 15
ATOM 7216 N N . PHE A 1 1 ? 0.437 -3.241 -1.847 1.00 51.23 1 PHE A N 16
ATOM 7217 C CA . PHE A 1 1 ? 0.238 -3.850 -3.157 1.00 50.12 1 PHE A CA 16
ATOM 7218 C C . PHE A 1 1 ? 1.052 -3.124 -4.224 1.00 43.10 1 PHE A C 16
ATOM 7219 O O . PHE A 1 1 ? 0.552 -2.830 -5.311 1.00 20.53 1 PHE A O 16
ATOM 7236 N N . LEU A 1 2 ? 2.310 -2.836 -3.906 1.00 34.40 2 LEU A N 16
ATOM 7237 C CA . LEU A 1 2 ? 3.195 -2.144 -4.836 1.00 11.10 2 LEU A CA 16
ATOM 7238 C C . LEU A 1 2 ? 4.478 -2.938 -5.059 1.00 42.54 2 LEU A C 16
ATOM 7239 O O . LEU A 1 2 ? 4.677 -3.997 -4.465 1.00 62.55 2 LEU A O 16
ATOM 7276 N N . LYS A 1 4 ? 8.072 -3.090 -8.158 1.00 44.12 4 LYS A N 16
ATOM 7277 C CA . LYS A 1 4 ? 8.832 -2.508 -9.258 1.00 63.12 4 LYS A CA 16
ATOM 7278 C C . LYS A 1 4 ? 7.972 -2.391 -10.512 1.00 74.10 4 LYS A C 16
ATOM 7279 O O . LYS A 1 4 ? 7.858 -1.316 -11.102 1.00 5.53 4 LYS A O 16
ATOM 7298 N N . LEU A 1 5 ? 7.366 -3.503 -10.914 1.00 14.22 5 LEU A N 16
ATOM 7299 C CA . LEU A 1 5 ? 6.513 -3.525 -12.097 1.00 40.44 5 LEU A CA 16
ATOM 7300 C C . LEU A 1 5 ? 5.340 -4.481 -11.906 1.00 64.24 5 LEU A C 16
ATOM 7301 O O . LEU A 1 5 ? 4.182 -4.107 -12.097 1.00 65.03 5 LEU A O 16
ATOM 7336 N N . LYS A 1 7 ? 3.687 -5.239 -9.635 1.00 32.13 7 LYS A N 16
ATOM 7337 C CA . LYS A 1 7 ? 2.629 -4.596 -8.865 1.00 33.13 7 LYS A CA 16
ATOM 7338 C C . LYS A 1 7 ? 2.382 -3.175 -9.360 1.00 51.25 7 LYS A C 16
ATOM 7339 O O . LYS A 1 7 ? 1.246 -2.701 -9.376 1.00 22.33 7 LYS A O 16
ATOM 7358 N N . ALA A 1 8 ? 3.453 -2.500 -9.766 1.00 73.35 8 ALA A N 16
ATOM 7359 C CA . ALA A 1 8 ? 3.351 -1.135 -10.266 1.00 41.22 8 ALA A CA 16
ATOM 7360 C C . ALA A 1 8 ? 2.291 -1.027 -11.357 1.00 41.11 8 ALA A C 16
ATOM 7361 O O . ALA A 1 8 ? 1.413 -0.165 -11.301 1.00 0.22 8 ALA A O 16
ATOM 7387 N N . PHE A 1 10 ? 3.106 -0.763 -14.777 1.00 43.33 10 PHE A N 16
ATOM 7388 C CA . PHE A 1 10 ? 3.604 0.193 -15.760 1.00 20.21 10 PHE A CA 16
ATOM 7389 C C . PHE A 1 10 ? 2.963 -0.046 -17.124 1.00 10.21 10 PHE A C 16
ATOM 7390 O O . PHE A 1 10 ? 2.093 0.712 -17.554 1.00 62.40 10 PHE A O 16
ATOM 7407 N N . SER A 1 11 ? 3.400 -1.104 -17.799 1.00 51.14 11 SER A N 16
ATOM 7408 C CA . SER A 1 11 ? 2.873 -1.441 -19.117 1.00 13.14 11 SER A CA 16
ATOM 7409 C C . SER A 1 11 ? 3.505 -2.726 -19.642 1.00 60.03 11 SER A C 16
ATOM 7410 O O . SER A 1 11 ? 4.250 -3.400 -18.931 1.00 72.15 11 SER A O 16
ATOM 7428 N N . PRO A 1 13 ? 3.334 -6.665 -21.507 1.00 21.00 13 PRO A N 16
ATOM 7429 C CA . PRO A 1 13 ? 2.564 -7.902 -21.348 1.00 15.12 13 PRO A CA 16
ATOM 7430 C C . PRO A 1 13 ? 2.215 -8.184 -19.890 1.00 71.24 13 PRO A C 16
ATOM 7431 O O . PRO A 1 13 ? 2.906 -8.944 -19.211 1.00 42.25 13 PRO A O 16
ATOM 7442 N N . LYS A 1 14 ? 1.138 -7.568 -19.415 1.00 31.44 14 LYS A N 16
ATOM 7443 C CA . LYS A 1 14 ? 0.695 -7.754 -18.038 1.00 24.22 14 LYS A CA 16
ATOM 7444 C C . LYS A 1 14 ? 0.481 -9.233 -17.730 1.00 54.32 14 LYS A C 16
ATOM 7445 O O . LYS A 1 14 ? 0.763 -9.694 -16.625 1.00 3.32 14 LYS A O 16
ATOM 7474 N N . LEU A 1 16 ? 2.070 -11.886 -18.942 1.00 32.32 16 LEU A N 16
ATOM 7475 C CA . LEU A 1 16 ? 3.355 -12.533 -18.699 1.00 73.23 16 LEU A CA 16
ATOM 7476 C C . LEU A 1 16 ? 3.945 -12.088 -17.365 1.00 43.13 16 LEU A C 16
ATOM 7477 O O . LEU A 1 16 ? 4.232 -12.910 -16.495 1.00 35.30 16 LEU A O 16
ATOM 7493 N N . LYS A 1 17 ? 4.124 -10.780 -17.210 1.00 73.32 17 LYS A N 16
ATOM 7494 C CA . LYS A 1 17 ? 4.677 -10.224 -15.981 1.00 53.43 17 LYS A CA 16
ATOM 7495 C C . LYS A 1 17 ? 3.914 -10.732 -14.762 1.00 53.22 17 LYS A C 16
ATOM 7496 O O . LYS A 1 17 ? 4.513 -11.097 -13.751 1.00 64.30 17 LYS A O 16
ATOM 7539 N N . LEU A 1 19 ? 1.980 -13.517 -14.512 1.00 60.14 19 LEU A N 16
ATOM 7540 C CA . LEU A 1 19 ? 2.217 -14.949 -14.361 1.00 15.43 19 LEU A CA 16
ATOM 7541 C C . LEU A 1 19 ? 3.540 -15.209 -13.649 1.00 65.45 19 LEU A C 16
ATOM 7542 O O . LEU A 1 19 ? 3.568 -15.765 -12.550 1.00 42.43 19 LEU A O 16
ATOM 7558 N N . LEU A 1 20 ? 4.636 -14.804 -14.282 1.00 52.32 20 LEU A N 16
ATOM 7559 C CA . LEU A 1 20 ? 5.964 -14.991 -13.709 1.00 62.21 20 LEU A CA 16
ATOM 7560 C C . LEU A 1 20 ? 6.057 -14.350 -12.328 1.00 41.34 20 LEU A C 16
ATOM 7561 O O . LEU A 1 20 ? 6.739 -14.861 -11.440 1.00 45.23 20 LEU A O 16
ATOM 7601 N N . ARG A 1 22 ? 3.550 -13.689 -9.779 1.00 13.14 22 ARG A N 16
ATOM 7602 C CA . ARG A 1 22 ? 2.931 -14.532 -8.763 1.00 22.40 22 ARG A CA 16
ATOM 7603 C C . ARG A 1 22 ? 3.599 -15.903 -8.714 1.00 63.44 22 ARG A C 16
ATOM 7604 O O . ARG A 1 22 ? 3.995 -16.375 -7.648 1.00 41.41 22 ARG A O 16
ATOM 7625 N N . ARG A 1 23 ? 3.721 -16.538 -9.876 1.00 34.34 23 ARG A N 16
ATOM 7626 C CA . ARG A 1 23 ? 4.339 -17.856 -9.965 1.00 51.42 23 ARG A CA 16
ATOM 7627 C C . ARG A 1 23 ? 5.705 -17.862 -9.285 1.00 71.44 23 ARG A C 16
ATOM 7628 O O . ARG A 1 23 ? 5.916 -18.572 -8.302 1.00 23.20 23 ARG A O 16
ATOM 7673 N N . ARG A 1 25 ? 6.957 -15.865 -7.363 1.00 31.01 25 ARG A N 16
ATOM 7674 C CA . ARG A 1 25 ? 6.802 -15.497 -5.961 1.00 4.43 25 ARG A CA 16
ATOM 7675 C C . ARG A 1 25 ? 6.183 -16.641 -5.163 1.00 40.51 25 ARG A C 16
ATOM 7676 O O . ARG A 1 25 ? 5.404 -17.431 -5.696 1.00 14.32 25 ARG A O 16
ATOM 7697 N N . PHE A 1 1 ? 3.504 0.746 1.213 1.00 64.11 1 PHE A N 17
ATOM 7698 C CA . PHE A 1 1 ? 4.369 0.711 0.039 1.00 21.32 1 PHE A CA 17
ATOM 7699 C C . PHE A 1 1 ? 3.672 0.020 -1.129 1.00 41.24 1 PHE A C 17
ATOM 7700 O O . PHE A 1 1 ? 2.770 -0.796 -0.935 1.00 10.31 1 PHE A O 17
ATOM 7717 N N . LEU A 1 2 ? 4.096 0.353 -2.343 1.00 41.15 2 LEU A N 17
ATOM 7718 C CA . LEU A 1 2 ? 3.513 -0.234 -3.545 1.00 43.11 2 LEU A CA 17
ATOM 7719 C C . LEU A 1 2 ? 4.585 -0.905 -4.398 1.00 71.11 2 LEU A C 17
ATOM 7720 O O . LEU A 1 2 ? 5.765 -0.565 -4.313 1.00 22.12 2 LEU A O 17
ATOM 7757 N N . LYS A 1 4 ? 6.364 -2.199 -8.121 1.00 32.53 4 LYS A N 17
ATOM 7758 C CA . LYS A 1 4 ? 7.032 -1.406 -9.145 1.00 71.15 4 LYS A CA 17
ATOM 7759 C C . LYS A 1 4 ? 6.302 -1.516 -10.481 1.00 24.55 4 LYS A C 17
ATOM 7760 O O . LYS A 1 4 ? 5.932 -0.508 -11.083 1.00 3.44 4 LYS A O 17
ATOM 7779 N N . LEU A 1 5 ? 6.098 -2.747 -10.938 1.00 15.25 5 LEU A N 17
ATOM 7780 C CA . LEU A 1 5 ? 5.410 -2.989 -12.201 1.00 63.13 5 LEU A CA 17
ATOM 7781 C C . LEU A 1 5 ? 4.532 -4.233 -12.114 1.00 30.12 5 LEU A C 17
ATOM 7782 O O . LEU A 1 5 ? 3.341 -4.188 -12.424 1.00 33.21 5 LEU A O 17
ATOM 7817 N N . LYS A 1 7 ? 2.932 -5.442 -10.010 1.00 23.22 7 LYS A N 17
ATOM 7818 C CA . LYS A 1 7 ? 1.668 -5.124 -9.358 1.00 34.05 7 LYS A CA 17
ATOM 7819 C C . LYS A 1 7 ? 1.071 -3.840 -9.924 1.00 42.43 7 LYS A C 17
ATOM 7820 O O . LYS A 1 7 ? -0.146 -3.716 -10.060 1.00 23.42 7 LYS A O 17
ATOM 7839 N N . ALA A 1 8 ? 1.936 -2.886 -10.255 1.00 22.40 8 ALA A N 17
ATOM 7840 C CA . ALA A 1 8 ? 1.495 -1.613 -10.810 1.00 74.25 8 ALA A CA 17
ATOM 7841 C C . ALA A 1 8 ? 0.565 -1.826 -12.001 1.00 25.33 8 ALA A C 17
ATOM 7842 O O . ALA A 1 8 ? -0.504 -1.221 -12.083 1.00 12.13 8 ALA A O 17
ATOM 7868 N N . PHE A 1 10 ? 1.799 -1.680 -15.368 1.00 33.14 10 PHE A N 17
ATOM 7869 C CA . PHE A 1 10 ? 2.249 -0.761 -16.406 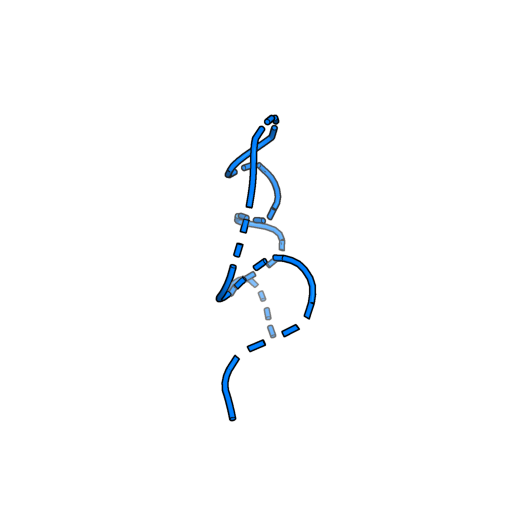1.00 63.23 10 PHE A CA 17
ATOM 7870 C C . PHE A 1 10 ? 2.114 -1.394 -17.788 1.00 65.02 10 PHE A C 17
ATOM 7871 O O . PHE A 1 10 ? 1.859 -2.592 -17.912 1.00 14.30 10 PHE A O 17
ATOM 7888 N N . SER A 1 11 ? 2.288 -0.580 -18.825 1.00 21.23 11 SER A N 17
ATOM 7889 C CA . SER A 1 11 ? 2.182 -1.058 -20.198 1.00 73.32 11 SER A CA 17
ATOM 7890 C C . SER A 1 11 ? 3.276 -2.076 -20.505 1.00 71.14 11 SER A C 17
ATOM 7891 O O . SER A 1 11 ? 4.431 -1.896 -20.122 1.00 23.52 11 SER A O 17
ATOM 7909 N N . PRO A 1 13 ? 4.075 -6.610 -21.348 1.00 2.34 13 PRO A N 17
ATOM 7910 C CA . PRO A 1 13 ? 3.627 -7.998 -21.202 1.00 13.30 13 PRO A CA 17
ATOM 7911 C C . PRO A 1 13 ? 3.040 -8.276 -19.822 1.00 42.42 13 PRO A C 17
ATOM 7912 O O . PRO A 1 13 ? 3.693 -8.875 -18.967 1.00 43.44 13 PRO A O 17
ATOM 7923 N N . LYS A 1 14 ? 1.804 -7.837 -19.611 1.00 32.33 14 LYS A N 17
ATOM 7924 C CA . LYS A 1 14 ? 1.127 -8.040 -18.335 1.00 43.01 14 LYS A CA 17
ATOM 7925 C C . LYS A 1 14 ? 0.908 -9.525 -18.066 1.00 30.24 14 LYS A C 17
ATOM 7926 O O . LYS A 1 14 ? 1.123 -10.002 -16.952 1.00 4.23 14 LYS A O 17
ATOM 7955 N N . LEU A 1 16 ? 2.535 -12.335 -19.346 1.00 60.22 16 LEU A N 17
ATOM 7956 C CA . LEU A 1 16 ? 3.800 -12.996 -19.044 1.00 11.03 16 LEU A CA 17
ATOM 7957 C C . LEU A 1 16 ? 4.323 -12.571 -17.675 1.00 53.12 16 LEU A C 17
ATOM 7958 O O . LEU A 1 16 ? 4.551 -13.405 -16.799 1.00 32.21 16 LEU A O 17
ATOM 7974 N N . LYS A 1 17 ? 4.509 -11.267 -17.498 1.00 31.44 17 LYS A N 17
ATOM 7975 C CA . LYS A 1 17 ? 5.001 -10.729 -16.235 1.00 22.40 17 LYS A CA 17
ATOM 7976 C C . LYS A 1 17 ? 4.174 -11.248 -15.063 1.00 53.31 17 LYS A C 17
ATOM 7977 O O . LYS A 1 17 ? 4.718 -11.623 -14.025 1.00 21.42 17 LYS A O 17
ATOM 8020 N N . LEU A 1 19 ? 2.333 -14.015 -14.949 1.00 24.22 19 LEU A N 17
ATOM 8021 C CA . LEU A 1 19 ? 2.572 -15.447 -14.799 1.00 52.42 19 LEU A CA 17
ATOM 8022 C C . LEU A 1 19 ? 3.842 -15.706 -13.995 1.00 72.03 19 LEU A C 17
ATOM 8023 O O . LEU A 1 19 ? 3.800 -16.321 -12.929 1.00 13.12 19 LEU A O 17
ATOM 8039 N N . LEU A 1 20 ? 4.970 -15.232 -14.512 1.00 40.11 20 LEU A N 17
ATOM 8040 C CA . LEU A 1 20 ? 6.253 -15.410 -13.841 1.00 61.23 20 LEU A CA 17
ATOM 8041 C C . LEU A 1 20 ? 6.238 -14.769 -12.457 1.00 73.22 20 LEU A C 17
ATOM 8042 O O . LEU A 1 20 ? 6.850 -15.280 -11.519 1.00 14.00 20 LEU A O 17
ATOM 8082 N N . ARG A 1 22 ? 3.523 -14.100 -10.127 1.00 54.43 22 ARG A N 17
ATOM 8083 C CA . ARG A 1 22 ? 2.813 -14.938 -9.169 1.00 21.23 22 ARG A CA 17
ATOM 8084 C C . ARG A 1 22 ? 3.502 -16.291 -9.015 1.00 5.20 22 ARG A C 17
ATOM 8085 O O . ARG A 1 22 ? 3.800 -16.724 -7.902 1.00 4.23 22 ARG A O 17
ATOM 8106 N N . ARG A 1 23 ? 3.752 -16.953 -10.140 1.00 22.12 23 ARG A N 17
ATOM 8107 C CA . ARG A 1 23 ? 4.405 -18.257 -10.130 1.00 54.10 23 ARG A CA 17
ATOM 8108 C C . ARG A 1 23 ? 5.698 -18.211 -9.322 1.00 63.43 23 ARG A C 17
ATOM 8109 O O . ARG A 1 23 ? 5.945 -19.073 -8.478 1.00 64.03 23 ARG A O 17
ATOM 8154 N N . ARG A 1 25 ? 6.494 -16.092 -7.067 1.00 71.11 25 ARG A N 17
ATOM 8155 C CA . ARG A 1 25 ? 6.163 -15.803 -5.677 1.00 5.02 25 ARG A CA 17
ATOM 8156 C C . ARG A 1 25 ? 5.059 -16.729 -5.177 1.00 31.34 25 ARG A C 17
ATOM 8157 O O . ARG A 1 25 ? 4.041 -16.273 -4.656 1.00 50.31 25 ARG A O 17
ATOM 8178 N N . PHE A 1 1 ? 1.607 -2.758 -1.706 1.00 41.53 1 PHE A N 18
ATOM 8179 C CA . PHE A 1 1 ? 2.089 -3.678 -2.729 1.00 65.30 1 PHE A CA 18
ATOM 8180 C C . PHE A 1 1 ? 2.346 -2.946 -4.043 1.00 11.01 1 PHE A C 18
ATOM 8181 O O . PHE A 1 1 ? 1.499 -2.936 -4.937 1.00 15.31 1 PHE A O 18
ATOM 8198 N N . LEU A 1 2 ? 3.520 -2.334 -4.153 1.00 14.35 2 LEU A N 18
ATOM 8199 C CA . LEU A 1 2 ? 3.889 -1.598 -5.357 1.00 2.44 2 LEU A CA 18
ATOM 8200 C C . LEU A 1 2 ? 5.312 -1.939 -5.789 1.00 33.05 2 LEU A C 18
ATOM 8201 O O . LEU A 1 2 ? 6.000 -2.722 -5.134 1.00 20.31 2 LEU A O 18
ATOM 8238 N N . LYS A 1 4 ? 8.032 -1.405 -9.641 1.00 65.33 4 LYS A N 18
ATOM 8239 C CA . LYS A 1 4 ? 8.327 -0.761 -10.915 1.00 45.25 4 LYS A CA 18
ATOM 8240 C C . LYS A 1 4 ? 7.210 -1.012 -11.923 1.00 45.55 4 LYS A C 18
ATOM 8241 O O . LYS A 1 4 ? 6.658 -0.073 -12.500 1.00 22.33 4 LYS A O 18
ATOM 8260 N N . LEU A 1 5 ? 6.881 -2.282 -12.131 1.00 2.41 5 LEU A N 18
ATOM 8261 C CA . LEU A 1 5 ? 5.828 -2.656 -13.069 1.00 1.34 5 LEU A CA 18
ATOM 8262 C C . LEU A 1 5 ? 4.980 -3.794 -12.510 1.00 2.34 5 LEU A C 18
ATOM 8263 O O . LEU A 1 5 ? 3.750 -3.729 -12.520 1.00 61.03 5 LEU A O 18
ATOM 8298 N N . LYS A 1 7 ? 3.951 -4.455 -9.862 1.00 64.04 7 LYS A N 18
ATOM 8299 C CA . LYS A 1 7 ? 2.900 -3.928 -9.001 1.00 54.22 7 LYS A CA 18
ATOM 8300 C C . LYS A 1 7 ? 2.625 -2.460 -9.314 1.00 22.25 7 LYS A C 18
ATOM 8301 O O . LYS A 1 7 ? 2.408 -1.654 -8.410 1.00 3.33 7 LYS A O 18
ATOM 8320 N N . ALA A 1 8 ? 2.635 -2.122 -10.599 1.00 11.44 8 ALA A N 18
ATOM 8321 C CA . ALA A 1 8 ? 2.384 -0.752 -11.030 1.00 34.14 8 ALA A CA 18
ATOM 8322 C C . ALA A 1 8 ? 1.262 -0.698 -12.061 1.00 34.30 8 ALA A C 18
ATOM 8323 O O . ALA A 1 8 ? 0.452 0.230 -12.065 1.00 32.12 8 ALA A O 18
ATOM 8349 N N . PHE A 1 10 ? 1.838 -0.758 -15.448 1.00 74.11 10 PHE A N 18
ATOM 8350 C CA . PHE A 1 10 ? 2.306 0.084 -16.543 1.00 13.13 10 PHE A CA 18
ATOM 8351 C C . PHE A 1 10 ? 2.239 -0.664 -17.871 1.00 42.31 10 PHE A C 18
ATOM 8352 O O . PHE A 1 10 ? 2.330 -1.891 -17.910 1.00 52.32 10 PHE A O 18
ATOM 8369 N N . SER A 1 11 ? 2.080 0.085 -18.958 1.00 14.24 11 SER A N 18
ATOM 8370 C CA . SER A 1 11 ? 1.996 -0.506 -20.288 1.00 23.00 11 SER A CA 18
ATOM 8371 C C . SER A 1 11 ? 3.173 -1.444 -20.540 1.00 50.34 11 SER A C 18
ATOM 8372 O O . SER A 1 11 ? 4.306 -1.000 -20.723 1.00 22.12 11 SER A O 18
ATOM 8390 N N . PRO A 1 13 ? 4.242 -6.147 -20.526 1.00 43.22 13 PRO A N 18
ATOM 8391 C CA . PRO A 1 13 ? 3.846 -7.555 -20.428 1.00 4.22 13 PRO A CA 18
ATOM 8392 C C . PRO A 1 13 ? 3.110 -7.860 -19.128 1.00 20.50 13 PRO A C 18
ATOM 8393 O O . PRO A 1 13 ? 3.676 -8.446 -18.204 1.00 50.52 13 PRO A O 18
ATOM 8404 N N . LYS A 1 14 ? 1.844 -7.462 -19.063 1.00 3.54 14 LYS A N 18
ATOM 8405 C CA . LYS A 1 14 ? 1.029 -7.694 -17.877 1.00 34.04 14 LYS A CA 18
ATOM 8406 C C . LYS A 1 14 ? 0.804 -9.186 -17.655 1.00 22.34 14 LYS A C 18
ATOM 8407 O O . LYS A 1 14 ? 0.960 -9.688 -16.542 1.00 14.03 14 LYS A O 18
ATOM 8436 N N . LEU A 1 16 ? 2.520 -11.947 -18.926 1.00 51.32 16 LEU A N 18
ATOM 8437 C CA . LEU A 1 16 ? 3.774 -12.608 -18.582 1.00 50.15 16 LEU A CA 18
ATOM 8438 C C . LEU A 1 16 ? 4.20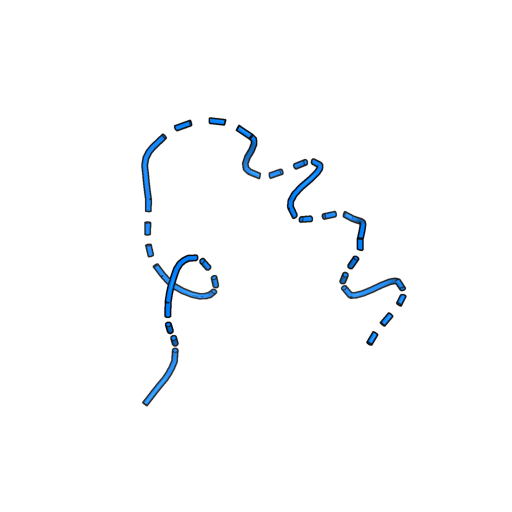0 -12.262 -17.159 1.00 74.11 16 LEU A C 18
ATOM 8439 O O . LEU A 1 16 ? 4.397 -13.147 -16.326 1.00 42.11 16 LEU A O 18
ATOM 8455 N N . LYS A 1 17 ? 4.337 -10.969 -16.886 1.00 63.10 17 LYS A N 18
ATOM 8456 C CA . LYS A 1 17 ? 4.736 -10.504 -15.563 1.00 31.33 17 LYS A CA 18
ATOM 8457 C C . LYS A 1 17 ? 3.831 -11.092 -14.484 1.00 52.54 17 LYS A C 18
ATOM 8458 O O . LYS A 1 17 ? 4.301 -11.507 -13.425 1.00 13.31 17 LYS A O 18
ATOM 8501 N N . LEU A 1 19 ? 1.887 -13.957 -14.535 1.00 10.22 19 LEU A N 18
ATOM 8502 C CA . LEU A 1 19 ? 2.166 -15.379 -14.368 1.00 11.14 19 LEU A CA 18
ATOM 8503 C C . LEU A 1 19 ? 3.453 -15.592 -13.577 1.00 60.25 19 LEU A C 18
ATOM 8504 O O . LEU A 1 19 ? 3.442 -16.194 -12.503 1.00 0.34 19 LEU A O 18
ATOM 8520 N N . LEU A 1 20 ? 4.561 -15.094 -14.116 1.00 13.14 20 LEU A N 18
ATOM 8521 C CA . LEU A 1 20 ? 5.857 -15.228 -13.460 1.00 10.42 20 LEU A CA 18
ATOM 8522 C C . LEU A 1 20 ? 5.804 -14.687 -12.034 1.00 45.05 20 LEU A C 18
ATOM 8523 O O . LEU A 1 20 ? 6.469 -15.207 -11.138 1.00 41.11 20 LEU A O 18
ATOM 8563 N N . ARG A 1 22 ? 2.961 -14.283 -9.684 1.00 1.14 22 ARG A N 18
ATOM 8564 C CA . ARG A 1 22 ? 2.256 -15.206 -8.803 1.00 21.32 22 ARG A CA 18
ATOM 8565 C C . ARG A 1 22 ? 2.983 -16.546 -8.725 1.00 3.41 22 ARG A C 18
ATOM 8566 O O . ARG A 1 22 ? 3.142 -17.115 -7.645 1.00 71.10 22 ARG A O 18
ATOM 8587 N N . ARG A 1 23 ? 3.422 -17.042 -9.877 1.00 24.54 23 ARG A N 18
ATOM 8588 C CA . ARG A 1 23 ? 4.131 -18.315 -9.939 1.00 71.10 23 ARG A CA 18
ATOM 8589 C C . ARG A 1 23 ? 5.414 -18.264 -9.114 1.00 74.32 23 ARG A C 18
ATOM 8590 O O . ARG A 1 23 ? 5.719 -19.192 -8.365 1.00 70.53 23 ARG A O 18
ATOM 8635 N N . ARG A 1 25 ? 6.044 -16.334 -6.635 1.00 42.14 25 ARG A N 18
ATOM 8636 C CA . ARG A 1 25 ? 5.686 -16.216 -5.227 1.00 43.30 25 ARG A CA 18
ATOM 8637 C C . ARG A 1 25 ? 4.921 -17.449 -4.755 1.00 41.33 25 ARG A C 18
ATOM 8638 O O . ARG A 1 25 ? 4.670 -18.370 -5.532 1.00 60.20 25 ARG A O 18
ATOM 8659 N N . PHE A 1 1 ? -0.116 -1.614 -2.685 1.00 5.41 1 PHE A N 19
ATOM 8660 C CA . PHE A 1 1 ? 0.198 -2.440 -3.845 1.00 54.31 1 PHE A CA 19
ATOM 8661 C C . PHE A 1 1 ? 0.909 -1.622 -4.919 1.00 3.11 1 PHE A C 19
ATOM 8662 O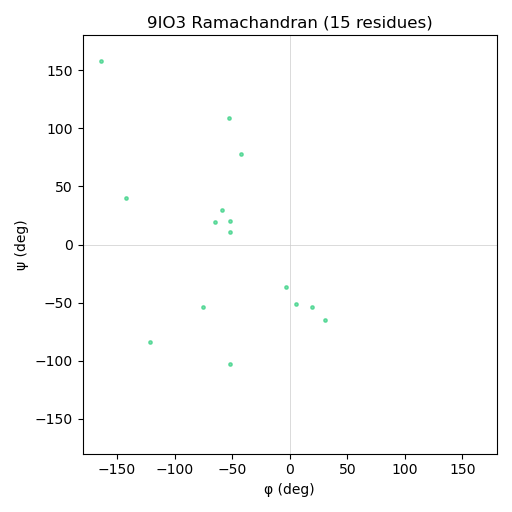 O . PHE A 1 1 ? 0.632 -1.766 -6.111 1.00 2.45 1 PHE A O 19
ATOM 8679 N N . LEU A 1 2 ? 1.827 -0.763 -4.489 1.00 22.43 2 LEU A N 19
ATOM 8680 C CA . LEU A 1 2 ? 2.579 0.079 -5.412 1.00 65.12 2 LEU A CA 19
ATOM 8681 C C . LEU A 1 2 ? 3.483 -0.765 -6.306 1.00 2.34 2 LEU A C 19
ATOM 8682 O O . LEU A 1 2 ? 3.219 -0.929 -7.497 1.00 11.31 2 LEU A O 19
ATOM 8719 N N . LYS A 1 4 ? 7.152 -1.928 -8.223 1.00 33.32 4 LYS A N 19
ATOM 8720 C CA . LYS A 1 4 ? 7.859 -1.277 -9.319 1.00 71.32 4 LYS A CA 19
ATOM 8721 C C . LYS A 1 4 ? 7.076 -1.403 -10.622 1.00 42.13 4 LYS A C 19
ATOM 8722 O O . LYS A 1 4 ? 6.961 -0.442 -11.384 1.00 51.13 4 LYS A O 19
ATOM 8741 N N . LEU A 1 5 ? 6.539 -2.592 -10.872 1.00 51.21 5 LEU A N 19
ATOM 8742 C CA . LEU A 1 5 ? 5.765 -2.843 -12.083 1.00 10.40 5 LEU A CA 19
ATOM 8743 C C . LEU A 1 5 ? 4.828 -4.031 -11.894 1.00 14.12 5 LEU A C 19
ATOM 8744 O O . LEU A 1 5 ? 3.624 -3.931 -12.136 1.00 11.44 5 LEU A O 19
ATOM 8779 N N . LYS A 1 7 ? 3.296 -5.070 -9.650 1.00 22.32 7 LYS A N 19
ATOM 8780 C CA . LYS A 1 7 ? 2.093 -4.657 -8.938 1.00 33.33 7 LYS A CA 19
ATOM 8781 C C . LYS A 1 7 ? 1.616 -3.291 -9.421 1.00 70.53 7 LYS A C 19
ATOM 8782 O O . LYS A 1 7 ? 0.415 -3.037 -9.505 1.00 10.32 7 LYS A O 19
ATOM 8801 N N . ALA A 1 8 ? 2.565 -2.417 -9.740 1.00 31.31 8 ALA A N 19
ATOM 8802 C CA . ALA A 1 8 ? 2.241 -1.079 -10.219 1.00 23.14 8 ALA A CA 19
ATOM 8803 C C . ALA A 1 8 ? 1.252 -1.135 -11.378 1.00 23.01 8 ALA A C 19
ATOM 8804 O O . ALA A 1 8 ? 0.356 -0.297 -11.484 1.00 12.13 8 ALA A O 19
ATOM 8830 N N . PHE A 1 10 ? 2.167 -1.172 -14.811 1.00 72.43 10 PHE A N 19
ATOM 8831 C CA . PHE A 1 10 ? 2.623 -0.241 -15.836 1.00 10.50 10 PHE A CA 19
ATOM 8832 C C . PHE A 1 10 ? 2.506 -0.860 -17.226 1.00 13.04 10 PHE A C 19
ATOM 8833 O O . PHE A 1 10 ? 2.341 -2.072 -17.365 1.00 1.12 10 PHE A O 19
ATOM 8850 N N . SER A 1 11 ? 2.591 -0.019 -18.251 1.00 42.41 11 SER A N 19
ATOM 8851 C CA . SER A 1 11 ? 2.490 -0.482 -19.630 1.00 44.31 11 SER A CA 19
ATOM 8852 C C . SER A 1 11 ? 3.562 -1.524 -19.933 1.00 25.11 11 SER A C 19
ATOM 8853 O O . SER A 1 11 ? 4.724 -1.361 -19.562 1.00 24.10 11 SER A O 19
ATOM 8871 N N . PRO A 1 13 ? 4.221 -6.094 -20.813 1.00 3.43 13 PRO A N 19
ATOM 8872 C CA . PRO A 1 13 ? 3.720 -7.468 -20.724 1.00 64.54 13 PRO A CA 19
ATOM 8873 C C . PRO A 1 13 ? 3.072 -7.764 -19.376 1.00 54.44 13 PRO A C 19
ATOM 8874 O O . PRO A 1 13 ? 3.669 -8.410 -18.516 1.00 65.31 13 PRO A O 19
ATOM 8885 N N . LYS A 1 14 ? 1.845 -7.286 -19.198 1.00 75.24 14 LYS A N 19
ATOM 8886 C CA . LYS A 1 14 ? 1.113 -7.500 -17.956 1.00 14.04 14 LYS A CA 19
ATOM 8887 C C . LYS A 1 14 ? 0.826 -8.983 -17.741 1.00 51.32 14 LYS A C 19
ATOM 8888 O O . LYS A 1 14 ? 1.055 -9.518 -16.657 1.00 73.21 14 LYS A O 19
ATOM 8917 N N . LEU A 1 16 ? 2.265 -11.824 -19.155 1.00 32.24 16 LEU A N 19
ATOM 8918 C CA . LEU A 1 16 ? 3.498 -12.559 -18.898 1.00 24.41 16 LEU A CA 19
ATOM 8919 C C . LEU A 1 16 ? 4.040 -12.245 -17.507 1.00 62.31 16 LEU A C 19
ATOM 8920 O O . LEU A 1 16 ? 4.233 -13.143 -16.687 1.00 4.23 16 LEU A O 19
ATOM 8936 N N . LYS A 1 17 ? 4.282 -10.965 -17.247 1.00 52.12 17 LYS A N 19
ATOM 8937 C CA . LYS A 1 17 ? 4.798 -10.530 -15.955 1.00 32.13 17 LYS A CA 19
ATOM 8938 C C . LYS A 1 17 ? 3.947 -11.083 -14.815 1.00 44.14 17 LYS A C 19
ATOM 8939 O O . LYS A 1 17 ? 4.474 -11.551 -13.806 1.00 1.53 17 LYS A O 19
ATOM 8982 N N . LEU A 1 19 ? 1.970 -13.760 -14.876 1.00 74.22 19 LEU A N 19
ATOM 8983 C CA . LEU A 1 19 ? 2.137 -15.208 -14.822 1.00 73.44 19 LEU A CA 19
ATOM 8984 C C . LEU A 1 19 ? 3.396 -15.583 -14.048 1.00 0.04 19 LEU A C 19
ATOM 8985 O O . LEU A 1 19 ? 3.326 -16.239 -13.007 1.00 71.15 19 LEU A O 19
ATOM 9001 N N . LEU A 1 20 ? 4.547 -15.160 -14.559 1.00 73.44 20 LEU A N 19
ATOM 9002 C CA . LEU A 1 20 ? 5.823 -15.449 -13.914 1.00 71.24 20 LEU A CA 19
ATOM 9003 C C . LEU A 1 20 ? 5.860 -14.878 -12.501 1.00 1.14 20 LEU A C 19
ATOM 9004 O O . LEU A 1 20 ? 6.464 -15.461 -11.601 1.00 24.25 20 LEU A O 19
ATOM 9044 N N . ARG A 1 22 ? 3.242 -14.257 -10.102 1.00 23.42 22 ARG A N 19
ATOM 9045 C CA . ARG A 1 22 ? 2.527 -15.121 -9.171 1.00 33.43 22 ARG A CA 19
ATOM 9046 C C . ARG A 1 22 ? 3.142 -16.518 -9.142 1.00 55.35 22 ARG A C 19
ATOM 9047 O O . ARG A 1 22 ? 3.439 -17.054 -8.075 1.00 63.11 22 ARG A O 19
ATOM 9068 N N . ARG A 1 23 ? 3.328 -17.100 -10.322 1.00 60.42 23 ARG A N 19
ATOM 9069 C CA . ARG A 1 23 ? 3.905 -18.435 -10.433 1.00 5.54 23 ARG A CA 19
ATOM 9070 C C . ARG A 1 23 ? 5.214 -18.527 -9.653 1.00 12.12 23 ARG A C 19
ATOM 9071 O O . ARG A 1 23 ? 5.409 -19.444 -8.854 1.00 53.55 23 ARG A O 19
ATOM 9116 N N . ARG A 1 25 ? 6.222 -16.565 -7.328 1.00 11.42 25 ARG A N 19
ATOM 9117 C CA . ARG A 1 25 ? 5.942 -16.308 -5.920 1.00 44.31 25 ARG A CA 19
ATOM 9118 C C . ARG A 1 25 ? 4.723 -17.099 -5.455 1.00 4.33 25 ARG A C 19
ATOM 9119 O O . ARG A 1 25 ? 3.699 -16.521 -5.089 1.00 24.40 25 ARG A O 19
ATOM 9140 N N . PHE A 1 1 ? 2.436 -2.554 -1.686 1.00 51.44 1 PHE A N 20
ATOM 9141 C CA . PHE A 1 1 ? 1.570 -1.389 -1.829 1.00 34.14 1 PHE A CA 20
ATOM 9142 C C . PHE A 1 1 ? 1.308 -1.082 -3.300 1.00 62.22 1 PHE A C 20
ATOM 9143 O O . PHE A 1 1 ? 0.171 -1.149 -3.768 1.00 34.12 1 PHE A O 20
ATOM 9160 N N . LEU A 1 2 ? 2.369 -0.745 -4.025 1.00 51.23 2 LEU A N 20
ATOM 9161 C CA . LEU A 1 2 ? 2.256 -0.426 -5.444 1.00 72.55 2 LEU A CA 20
ATOM 9162 C C . LEU A 1 2 ? 3.101 -1.378 -6.285 1.00 4.20 2 LEU A C 20
ATOM 9163 O O . LEU A 1 2 ? 2.632 -1.927 -7.282 1.00 44.33 2 LEU A O 20
ATOM 9200 N N . LYS A 1 4 ? 6.993 -2.362 -8.285 1.00 60.13 4 LYS A N 20
ATOM 9201 C CA . LYS A 1 4 ? 7.788 -1.753 -9.344 1.00 45.44 4 LYS A CA 20
ATOM 9202 C C . LYS A 1 4 ? 7.050 -1.805 -10.678 1.00 62.11 4 LYS A C 20
ATOM 9203 O O . LYS A 1 4 ? 7.024 -0.825 -11.424 1.00 65.21 4 LYS A O 20
ATOM 9222 N N . LEU A 1 5 ? 6.450 -2.953 -10.972 1.00 31.10 5 LEU A N 20
ATOM 9223 C CA . LEU A 1 5 ? 5.709 -3.133 -12.216 1.00 1.32 5 LEU A CA 20
ATOM 9224 C C . LEU A 1 5 ? 4.681 -4.251 -12.081 1.00 32.15 5 LEU A C 20
ATOM 9225 O O . LEU A 1 5 ? 3.497 -4.059 -12.363 1.00 44.41 5 LEU A O 20
ATOM 9260 N N . LYS A 1 7 ? 2.996 -5.211 -9.907 1.00 2.20 7 LYS A N 20
ATOM 9261 C CA . LYS A 1 7 ? 1.801 -4.721 -9.231 1.00 11.11 7 LYS A CA 20
ATOM 9262 C C . LYS A 1 7 ? 1.447 -3.314 -9.702 1.00 42.03 7 LYS A C 20
ATOM 9263 O O . LYS A 1 7 ? 0.273 -2.964 -9.815 1.00 32.00 7 LYS A O 20
ATOM 9282 N N . ALA A 1 8 ? 2.471 -2.512 -9.978 1.00 33.32 8 ALA A N 20
ATOM 9283 C CA . ALA A 1 8 ? 2.267 -1.145 -10.441 1.00 23.15 8 ALA A CA 20
ATOM 9284 C C . ALA A 1 8 ? 1.300 -1.103 -11.619 1.00 1.43 8 ALA A C 20
ATOM 9285 O O . ALA A 1 8 ? 0.313 -0.366 -11.599 1.00 32.25 8 ALA A O 20
ATOM 9311 N N . PHE A 1 10 ? 2.448 -0.729 -15.057 1.00 53.41 10 PHE A N 20
ATOM 9312 C CA . PHE A 1 10 ? 2.961 0.270 -15.988 1.00 22.23 10 PHE A CA 20
ATOM 9313 C C . PHE A 1 10 ? 2.484 -0.015 -17.409 1.00 13.33 10 PHE A C 20
ATOM 9314 O O . PHE A 1 10 ? 1.600 0.668 -17.926 1.00 73.14 10 PHE A O 20
ATOM 9331 N N . SER A 1 11 ? 3.076 -1.027 -18.034 1.00 33.30 11 SER A N 20
ATOM 9332 C CA . SER A 1 11 ? 2.715 -1.400 -19.397 1.00 32.33 11 SER A CA 20
ATOM 9333 C C . SER A 1 11 ? 3.519 -2.612 -19.859 1.00 52.54 11 SER A C 20
ATOM 9334 O O . SER A 1 11 ? 4.362 -3.128 -19.126 1.00 53.42 11 SER A O 20
ATOM 9352 N N . PRO A 1 13 ? 3.777 -6.641 -21.631 1.00 54.31 13 PRO A N 20
ATOM 9353 C CA . PRO A 1 13 ? 3.119 -7.945 -21.513 1.00 74.33 13 PRO A CA 20
ATOM 9354 C C . PRO A 1 13 ? 2.687 -8.250 -20.083 1.00 12.31 13 PRO A C 20
ATOM 9355 O O . PRO A 1 13 ? 3.349 -9.005 -19.371 1.00 34.31 13 PRO A O 20
ATOM 9366 N N . LYS A 1 14 ? 1.573 -7.657 -19.667 1.00 75.14 14 LYS A N 20
ATOM 9367 C CA . LYS A 1 14 ? 1.050 -7.866 -18.322 1.00 43.21 14 LYS A CA 20
ATOM 9368 C C . LYS A 1 14 ? 0.828 -9.350 -18.049 1.00 1.12 14 LYS A C 20
ATOM 9369 O O . LYS A 1 14 ? 1.042 -9.824 -16.934 1.00 24.04 14 LYS A O 20
ATOM 9398 N N . LEU A 1 16 ? 2.513 -11.990 -19.171 1.00 50.00 16 LEU A N 20
ATOM 9399 C CA . LEU A 1 16 ? 3.780 -12.630 -18.837 1.00 24.42 16 LEU A CA 20
ATOM 9400 C C . LEU A 1 16 ? 4.275 -12.178 -17.467 1.00 14.35 16 LEU A C 20
ATOM 9401 O O . LEU A 1 16 ? 4.532 -12.998 -16.585 1.00 50.21 16 LEU A O 20
ATOM 9417 N N . LYS A 1 17 ? 4.403 -10.867 -17.293 1.00 41.32 17 LYS A N 20
ATOM 9418 C CA . LYS A 1 17 ? 4.863 -10.303 -16.029 1.00 53.15 17 LYS A CA 20
ATOM 9419 C C . LYS A 1 17 ? 4.045 -10.847 -14.862 1.00 5.31 17 LYS A C 20
ATOM 9420 O O . LYS A 1 17 ? 4.599 -11.246 -13.837 1.00 41.13 17 LYS A O 20
ATOM 9463 N N . LEU A 1 19 ? 2.150 -13.630 -14.774 1.00 3.55 19 LEU A N 20
ATOM 9464 C CA . LEU A 1 19 ? 2.391 -15.063 -14.647 1.00 51.24 19 LEU A CA 20
ATOM 9465 C C . LEU A 1 19 ? 3.655 -15.334 -13.837 1.00 55.40 19 LEU A C 20
ATOM 9466 O O . LEU A 1 19 ? 3.596 -15.904 -12.747 1.00 34.11 19 LEU A O 20
ATOM 9482 N N . LEU A 1 20 ? 4.796 -14.919 -14.375 1.00 62.21 20 LEU A N 20
ATOM 9483 C CA . LEU A 1 20 ? 6.075 -15.115 -13.701 1.00 41.31 20 LEU A CA 20
ATOM 9484 C C . LEU A 1 20 ? 6.067 -14.469 -12.319 1.00 74.02 20 LEU A C 20
ATOM 9485 O O . LEU A 1 20 ? 6.686 -14.975 -11.383 1.00 41.42 20 LEU A O 20
ATOM 9525 N N . ARG A 1 22 ? 3.446 -13.903 -9.947 1.00 20.13 22 ARG A N 20
ATOM 9526 C CA . ARG A 1 22 ? 2.804 -14.769 -8.965 1.00 2.22 22 ARG A CA 20
ATOM 9527 C C . ARG A 1 22 ? 3.478 -16.137 -8.924 1.00 74.40 22 ARG A C 20
ATOM 9528 O O . ARG A 1 22 ? 3.843 -16.629 -7.856 1.00 44.31 22 ARG A O 20
ATOM 9549 N N . ARG A 1 23 ? 3.637 -16.748 -10.094 1.00 3.42 23 ARG A N 20
ATOM 9550 C CA . ARG A 1 23 ? 4.265 -18.060 -10.192 1.00 12.14 23 ARG A CA 20
ATOM 9551 C C . ARG A 1 23 ? 5.608 -18.076 -9.467 1.00 52.34 23 ARG A C 20
ATOM 9552 O O . ARG A 1 23 ? 5.764 -18.739 -8.442 1.00 73.54 23 ARG A O 20
ATOM 9597 N N . ARG A 1 25 ? 6.915 -15.994 -7.603 1.00 14.14 25 ARG A N 20
ATOM 9598 C CA . ARG A 1 25 ? 6.733 -15.562 -6.222 1.00 44.10 25 ARG A CA 20
ATOM 9599 C C . ARG A 1 25 ? 5.505 -16.222 -5.603 1.00 12.33 25 ARG A C 20
ATOM 9600 O O . ARG A 1 25 ? 5.623 -17.060 -4.709 1.00 14.12 25 ARG A O 20
#

B-factor: mean 36.96, std 22.11, range [0.2, 75.43]